Protein AF-A0A0C2U678-F1 (afdb_monomer)

Secondary structure (DSSP, 8-state):
----------TTS--------TTS-HHHHHHHHHHHHHHHHTTTTS-HHHHHHHHHHHHHHHHHHHHTT--SS--HHHHHHHHHHHHHHHHHHHTT--HHHHHHHB-GGGT-SSSEEETTEEEEEEEE--SSS-EEEE-SSSTT-TTTSSSEEEEEEEEEEEEEEE-HHHHHHHHHHHHTT-HHHHHHHHHHHHHHT--GGGGGG----EEEEEEEEEE--TT-----TTTS-TT-----EEEEGGGS------HHHHHHHHT--

Radius of gyration: 20.55 Å; Cα contacts (8 Å, |Δi|>4): 370; chains: 1; bounding box: 54×42×62 Å

Foldseek 3Di:
DDDPPDDPPDPPDDDDDDDDDPPDDPVLSVLLVVVLVVLCVLCVPDDPVLNVVLSVLSVVLSVLLVVVVDPLDDDPVLQQQVVQLLVLLVVLVVLVQPLVQSLVQQCVLVVDLARGAFAQAGEHEFEDQDPDFQKGKDFWQSSLDCVNGPFYKYKYWYKHFDPPADWSVRSLVVVCVSCVVPSSSNSSSVSSCSSSSHRPVCSVVGPTGIDTPDIFIFTSDDQQDGHHCVPDDVPCPTDIDIDGPVPRPTHRPDDSNVCVRSVSD

pLDDT: mean 90.65, std 11.67, range [33.06, 98.81]

Mean predicted aligned error: 6.28 Å

Nearest PDB structures (foldseek):
  4kyw-assembly1_A  TM=5.127E-01  e=1.333E+00  Streptococcus pneumoniae TIGR4
  6n4n-assembly2_C  TM=3.960E-01  e=9.436E+00  synthetic construct
  6kfv-assembly1_K  TM=1.963E-01  e=4.561E+00  Xanthomonas oryzae pv. oryzae

Solvent-accessible surface area (backbone atoms only — not comparable to full-atom values): 15246 Å² total; per-residue (Å²): 141,77,80,80,90,62,76,84,73,59,93,90,64,92,83,86,83,90,77,82,57,93,90,53,63,66,66,62,48,51,52,50,53,53,50,53,51,52,52,50,65,69,37,66,88,53,58,67,74,57,48,51,52,52,51,51,51,43,51,48,20,52,48,58,38,59,73,67,68,61,96,54,67,64,52,72,70,56,47,49,44,52,48,35,48,48,54,51,52,52,51,45,45,73,72,66,29,56,58,56,59,54,54,68,20,49,24,43,44,72,74,39,78,38,31,26,48,33,77,64,11,34,35,33,69,38,56,33,72,59,92,70,70,36,71,35,78,40,80,40,33,64,60,75,29,46,90,83,27,52,58,30,32,40,35,44,29,37,34,38,83,38,90,89,28,43,24,60,54,57,51,52,50,55,54,45,63,76,26,62,93,35,52,68,38,37,55,50,49,56,30,39,37,31,38,59,38,51,44,78,95,52,41,87,75,50,75,63,25,43,30,82,78,50,73,43,27,30,67,56,51,92,82,43,79,74,60,27,82,89,76,48,62,95,84,68,87,75,48,69,51,73,40,48,63,77,73,38,84,67,68,67,62,40,65,68,56,51,33,54,72,24,63,53,104

Structure (mmCIF, N/CA/C/O backbone):
data_AF-A0A0C2U678-F1
#
_entry.id   AF-A0A0C2U678-F1
#
loop_
_atom_site.group_PDB
_atom_site.id
_atom_site.type_symbol
_atom_site.label_atom_id
_atom_site.label_alt_id
_atom_site.label_comp_id
_atom_site.label_asym_id
_atom_site.label_entity_id
_atom_site.label_seq_id
_atom_site.pdbx_PDB_ins_code
_atom_site.Cartn_x
_atom_site.Cartn_y
_atom_site.Cartn_z
_atom_site.occupancy
_atom_site.B_iso_or_equiv
_atom_site.auth_seq_id
_atom_site.auth_comp_id
_atom_site.auth_asym_id
_atom_site.auth_atom_id
_atom_site.pdbx_PDB_model_num
ATOM 1 N N . MET A 1 1 ? 33.881 11.086 -15.058 1.00 36.41 1 MET A N 1
ATOM 2 C CA . MET A 1 1 ? 33.262 11.604 -16.293 1.00 36.41 1 MET A CA 1
ATOM 3 C C . MET A 1 1 ? 33.987 10.946 -17.458 1.00 36.41 1 MET A C 1
ATOM 5 O O . MET A 1 1 ? 35.074 11.375 -17.805 1.00 36.41 1 MET A O 1
ATOM 9 N N . ALA A 1 2 ? 33.466 9.824 -17.955 1.00 33.06 2 ALA A N 1
ATOM 10 C CA . ALA A 1 2 ? 34.013 9.126 -19.116 1.00 33.06 2 ALA A CA 1
ATOM 11 C C . ALA A 1 2 ? 32.969 9.237 -20.229 1.00 33.06 2 ALA A C 1
ATOM 13 O O . ALA A 1 2 ? 31.822 8.841 -20.025 1.00 33.06 2 ALA A O 1
ATOM 14 N N . LYS A 1 3 ? 33.339 9.848 -21.359 1.00 33.69 3 LYS A N 1
ATOM 15 C CA . LYS A 1 3 ? 32.513 9.820 -22.570 1.00 33.69 3 LYS A CA 1
ATOM 16 C C . LYS A 1 3 ? 32.430 8.363 -23.039 1.00 33.69 3 LYS A C 1
ATOM 18 O O . LYS A 1 3 ? 33.481 7.722 -23.100 1.00 33.69 3 LYS A O 1
ATOM 23 N N . PRO A 1 4 ? 31.243 7.838 -23.375 1.00 45.00 4 PRO A N 1
ATOM 24 C CA . PRO A 1 4 ? 31.178 6.565 -24.064 1.00 45.00 4 PRO A CA 1
ATOM 25 C C . PRO A 1 4 ? 31.854 6.736 -25.427 1.00 45.00 4 PRO A C 1
ATOM 27 O O . PRO A 1 4 ? 31.591 7.702 -26.147 1.00 45.00 4 PRO A O 1
ATOM 30 N N . SER A 1 5 ? 32.758 5.819 -25.757 1.00 46.28 5 SER A N 1
ATOM 31 C CA . SER A 1 5 ? 33.298 5.636 -27.101 1.00 46.28 5 SER A CA 1
ATOM 32 C C . SER A 1 5 ? 32.188 5.070 -27.985 1.00 46.28 5 SER A C 1
ATOM 34 O O . SER A 1 5 ? 32.117 3.866 -28.207 1.00 46.28 5 SER A O 1
ATOM 36 N N . GLY A 1 6 ? 31.260 5.934 -28.392 1.00 48.34 6 GLY A N 1
ATOM 37 C CA . GLY A 1 6 ? 30.256 5.620 -29.394 1.00 48.34 6 GLY A CA 1
ATOM 38 C C . GLY A 1 6 ? 30.804 5.962 -30.770 1.00 48.34 6 GLY A C 1
ATOM 39 O O . GLY A 1 6 ? 31.212 7.102 -31.004 1.00 48.34 6 GLY A O 1
ATOM 40 N N . GLU A 1 7 ? 30.777 4.993 -31.685 1.00 50.44 7 GLU A N 1
ATOM 41 C CA . GLU A 1 7 ? 30.561 5.303 -33.099 1.00 50.44 7 GLU A CA 1
ATOM 42 C C . GLU A 1 7 ? 29.447 6.347 -33.199 1.00 50.44 7 GLU A C 1
ATOM 44 O O . GLU A 1 7 ? 28.509 6.322 -32.401 1.00 50.44 7 GLU A O 1
ATOM 49 N N . ALA A 1 8 ? 29.599 7.306 -34.113 1.00 48.66 8 ALA A N 1
ATOM 50 C CA . ALA A 1 8 ? 28.739 8.476 -34.219 1.00 48.66 8 ALA A CA 1
ATOM 51 C C . ALA A 1 8 ? 27.265 8.076 -34.385 1.00 48.66 8 ALA A C 1
ATOM 53 O O . ALA A 1 8 ? 26.768 7.877 -35.491 1.00 48.66 8 ALA A O 1
ATOM 54 N N . LEU A 1 9 ? 26.576 7.963 -33.254 1.00 57.00 9 LEU A N 1
ATOM 55 C CA . LEU A 1 9 ? 25.141 7.808 -33.160 1.00 57.00 9 LEU A CA 1
ATOM 56 C C . LEU A 1 9 ? 24.521 8.995 -33.913 1.00 57.00 9 LEU A C 1
ATOM 58 O O . LEU A 1 9 ? 24.833 10.150 -33.617 1.00 57.00 9 LEU A O 1
ATOM 62 N N . GLY A 1 10 ? 23.751 8.702 -34.965 1.00 51.22 10 GLY A N 1
ATOM 63 C CA . GLY A 1 10 ? 23.361 9.668 -35.995 1.00 51.22 10 GLY A CA 1
ATOM 64 C C . GLY A 1 10 ? 22.792 10.979 -35.438 1.00 51.22 10 GLY A C 1
ATOM 65 O O . GLY A 1 10 ? 21.999 10.980 -34.497 1.00 51.22 10 GLY A O 1
ATOM 66 N N . ALA A 1 11 ? 23.181 12.098 -36.058 1.00 58.47 11 ALA A N 1
ATOM 67 C CA . ALA A 1 11 ? 22.923 13.466 -35.592 1.00 58.47 11 ALA A CA 1
ATOM 68 C C . ALA A 1 11 ? 21.439 13.898 -35.567 1.00 58.47 11 ALA A C 1
ATOM 70 O O . ALA A 1 11 ? 21.144 15.019 -35.163 1.00 58.47 11 ALA A O 1
ATOM 71 N N . SER A 1 12 ? 20.510 13.040 -36.002 1.00 67.06 12 SER A N 1
ATOM 72 C CA . SER A 1 12 ? 19.072 13.330 -36.070 1.00 67.06 12 SER A CA 1
ATOM 73 C C . SER A 1 12 ? 18.264 12.824 -34.870 1.00 67.06 12 SER A C 1
ATOM 75 O O . SER A 1 12 ? 17.054 13.016 -34.857 1.00 67.06 12 SER A O 1
ATOM 77 N N . HIS A 1 13 ? 18.893 12.171 -33.887 1.00 67.62 13 HIS A N 1
ATOM 78 C CA . HIS A 1 13 ? 18.196 11.585 -32.737 1.00 67.62 13 HIS A CA 1
ATOM 79 C C . HIS A 1 13 ? 18.760 12.100 -31.409 1.00 67.62 13 HIS A C 1
ATOM 81 O O . HIS A 1 13 ? 19.963 12.338 -31.275 1.00 67.62 13 HIS A O 1
ATOM 87 N N . ALA A 1 14 ? 17.883 12.252 -30.414 1.00 72.75 14 ALA A N 1
ATOM 88 C CA . ALA A 1 14 ? 18.277 12.463 -29.028 1.00 72.75 14 ALA A CA 1
ATOM 89 C C . ALA A 1 14 ? 18.600 11.109 -28.381 1.00 72.75 14 ALA A C 1
ATOM 91 O O . ALA A 1 14 ? 17.823 10.162 -28.485 1.00 72.75 14 ALA A O 1
ATOM 92 N N . TRP A 1 15 ? 19.746 11.020 -27.705 1.00 78.06 15 TRP A N 1
ATOM 93 C CA . TRP A 1 15 ? 20.222 9.781 -27.091 1.00 78.06 15 TRP A CA 1
ATOM 94 C C . TRP A 1 15 ? 20.214 9.897 -25.574 1.00 78.06 15 TRP A C 1
ATOM 96 O O . TRP A 1 15 ? 20.705 10.877 -25.009 1.00 78.06 15 TRP A O 1
ATOM 106 N N . LEU A 1 16 ? 19.703 8.861 -24.913 1.00 81.00 16 LEU A N 1
ATOM 107 C CA . LEU A 1 16 ? 19.767 8.709 -23.466 1.00 81.00 16 LEU A CA 1
ATOM 108 C C . LEU A 1 16 ? 20.761 7.601 -23.134 1.00 81.00 16 LEU A C 1
ATOM 110 O O . LEU A 1 16 ? 20.715 6.515 -23.706 1.00 81.00 16 LEU A O 1
ATOM 114 N N . ALA A 1 17 ? 21.665 7.882 -22.201 1.00 84.81 17 ALA A N 1
ATOM 115 C CA . ALA A 1 17 ? 22.654 6.924 -21.732 1.00 84.81 17 ALA A CA 1
ATOM 116 C C . ALA A 1 17 ? 22.467 6.670 -20.237 1.00 84.81 17 ALA A C 1
ATOM 118 O O . ALA A 1 17 ? 22.416 7.604 -19.435 1.00 84.81 17 ALA A O 1
ATOM 119 N N . LEU A 1 18 ? 22.414 5.393 -19.862 1.00 86.06 18 LEU A N 1
ATOM 120 C CA . LEU A 1 18 ? 22.468 4.957 -18.471 1.00 86.06 18 LEU A CA 1
ATOM 121 C C . LEU A 1 18 ? 23.906 4.579 -18.131 1.00 86.06 18 LEU A C 1
ATOM 123 O O . LEU A 1 18 ? 24.506 3.727 -18.782 1.00 86.06 18 LEU A O 1
ATOM 127 N N . SER A 1 19 ? 24.465 5.206 -17.098 1.00 87.44 19 SER A N 1
ATOM 128 C CA . SER A 1 19 ? 25.828 4.929 -16.645 1.00 87.44 19 SER A CA 1
ATOM 129 C C . SER A 1 19 ? 25.852 4.551 -15.171 1.00 87.44 19 SER A C 1
ATOM 131 O O . SER A 1 19 ? 25.393 5.316 -14.320 1.00 87.44 19 SER A O 1
ATOM 133 N N . ARG A 1 20 ? 26.451 3.401 -14.858 1.00 88.69 20 ARG A N 1
ATOM 134 C CA . ARG A 1 20 ? 26.720 2.965 -13.484 1.00 88.69 20 ARG A CA 1
ATOM 135 C C . ARG A 1 20 ? 27.867 3.787 -12.885 1.00 88.69 20 ARG A C 1
ATOM 137 O O . ARG A 1 20 ? 28.914 3.949 -13.513 1.00 88.69 20 ARG A O 1
ATOM 144 N N . LYS A 1 21 ? 27.721 4.260 -11.643 1.00 84.88 21 LYS A N 1
ATOM 145 C CA . LYS A 1 21 ? 28.865 4.773 -10.863 1.00 84.88 21 LYS A CA 1
ATOM 146 C C . LYS A 1 21 ? 29.796 3.610 -10.507 1.00 84.88 21 LYS A C 1
ATOM 148 O O . LYS A 1 21 ? 29.316 2.520 -10.225 1.00 84.88 21 LYS A O 1
ATOM 153 N N . ALA A 1 22 ? 31.109 3.835 -10.446 1.00 82.19 22 ALA A N 1
ATOM 154 C CA . ALA A 1 22 ? 32.082 2.765 -10.175 1.00 82.19 22 ALA A CA 1
ATOM 155 C C . ALA A 1 22 ? 31.777 1.959 -8.892 1.00 82.19 22 ALA A C 1
ATOM 157 O O . ALA A 1 22 ? 31.959 0.744 -8.890 1.00 82.19 22 ALA A O 1
ATOM 158 N N . ALA A 1 23 ? 31.245 2.624 -7.860 1.00 78.88 23 ALA A N 1
ATOM 159 C CA . ALA A 1 23 ? 30.857 2.028 -6.581 1.00 78.88 23 ALA A CA 1
ATOM 160 C C . ALA A 1 23 ? 29.478 1.327 -6.570 1.00 78.88 23 ALA A C 1
ATOM 162 O O . ALA A 1 23 ? 29.134 0.704 -5.574 1.00 78.88 23 ALA A O 1
ATOM 163 N N . GLY A 1 24 ? 28.664 1.440 -7.627 1.00 77.62 24 GLY A N 1
ATOM 164 C CA . GLY A 1 24 ? 27.327 0.827 -7.666 1.00 77.62 24 GLY A CA 1
ATOM 165 C C . GLY A 1 24 ? 27.376 -0.670 -7.981 1.00 77.62 24 GLY A C 1
ATOM 166 O O . GLY A 1 24 ? 28.229 -1.100 -8.752 1.00 77.62 24 GLY A O 1
ATOM 167 N N . GLY A 1 25 ? 26.452 -1.471 -7.451 1.00 84.38 25 GLY A N 1
ATOM 168 C CA . GLY A 1 25 ? 26.370 -2.903 -7.766 1.00 84.38 25 GLY A CA 1
ATOM 169 C C . GLY A 1 25 ? 26.109 -3.154 -9.256 1.00 84.38 25 GLY A C 1
ATOM 170 O O . GLY A 1 25 ? 25.224 -2.533 -9.847 1.00 84.38 25 GLY A O 1
ATOM 171 N N . ILE A 1 26 ? 26.889 -4.042 -9.882 1.00 87.75 26 ILE A N 1
ATOM 172 C CA . ILE A 1 26 ? 26.720 -4.362 -11.308 1.00 87.75 26 ILE A CA 1
ATOM 173 C C . ILE A 1 26 ? 25.408 -5.108 -11.570 1.00 87.75 26 ILE A C 1
ATOM 175 O O . ILE A 1 26 ? 24.731 -4.796 -12.546 1.00 87.75 26 ILE A O 1
ATOM 179 N N . ASP A 1 27 ? 25.005 -5.998 -10.663 1.00 87.12 27 ASP A N 1
ATOM 180 C CA . ASP A 1 27 ? 23.795 -6.809 -10.818 1.00 87.12 27 ASP A CA 1
ATOM 181 C C . ASP A 1 27 ? 22.527 -5.953 -10.735 1.00 87.12 27 ASP A C 1
ATOM 183 O O . ASP A 1 27 ? 21.660 -6.043 -11.601 1.00 87.12 27 ASP A O 1
ATOM 187 N N . LEU A 1 28 ? 22.451 -5.040 -9.757 1.00 85.56 28 LEU A N 1
ATOM 188 C CA . LEU A 1 28 ? 21.356 -4.065 -9.639 1.00 85.56 28 LEU A CA 1
ATOM 189 C C . LEU A 1 28 ? 21.273 -3.151 -10.863 1.00 85.56 28 LEU A C 1
ATOM 191 O O . LEU A 1 28 ? 20.184 -2.888 -11.369 1.00 85.56 28 LEU A O 1
ATOM 195 N N . PHE A 1 29 ? 22.419 -2.702 -11.379 1.00 88.50 29 PHE A N 1
ATOM 196 C CA . PHE A 1 29 ? 22.446 -1.907 -12.602 1.00 88.50 29 PHE A CA 1
ATOM 197 C C . PHE A 1 29 ? 21.952 -2.702 -13.817 1.00 88.50 29 PHE A C 1
ATOM 199 O O . PHE A 1 29 ? 21.177 -2.169 -14.606 1.00 88.50 29 PHE A O 1
ATOM 206 N N . ALA A 1 30 ? 22.369 -3.962 -13.970 1.00 89.75 30 ALA A N 1
ATOM 207 C CA . ALA A 1 30 ? 21.932 -4.821 -15.067 1.00 89.75 30 ALA A CA 1
ATOM 208 C C . ALA A 1 30 ? 20.428 -5.128 -14.987 1.00 89.75 30 ALA A C 1
ATOM 210 O O . ALA A 1 30 ? 19.736 -5.058 -16.005 1.00 89.75 30 ALA A O 1
ATOM 211 N N . MET A 1 31 ? 19.908 -5.391 -13.782 1.00 89.50 31 MET A N 1
ATOM 212 C CA . MET A 1 31 ? 18.473 -5.558 -13.541 1.00 89.50 31 MET A CA 1
ATOM 213 C C . MET A 1 31 ? 17.692 -4.302 -13.934 1.00 89.50 31 MET A C 1
ATOM 215 O O . MET A 1 31 ? 16.753 -4.407 -14.719 1.00 89.50 31 MET A O 1
ATOM 219 N N . MET A 1 32 ? 18.120 -3.123 -13.466 1.00 91.81 32 MET A N 1
ATOM 220 C CA . MET A 1 32 ? 17.514 -1.838 -13.828 1.00 91.81 32 MET A CA 1
ATOM 221 C C . MET A 1 32 ? 17.563 -1.591 -15.339 1.00 91.81 32 MET A C 1
ATOM 223 O O . MET A 1 32 ? 16.550 -1.240 -15.935 1.00 91.81 32 MET A O 1
ATOM 227 N N . ALA A 1 33 ? 18.725 -1.761 -15.974 1.00 91.62 33 ALA A N 1
ATOM 228 C CA . ALA A 1 33 ? 18.885 -1.505 -17.402 1.00 91.62 33 ALA A CA 1
ATOM 229 C C . ALA A 1 33 ? 17.979 -2.422 -18.237 1.00 91.62 33 ALA A C 1
ATOM 231 O O . ALA A 1 33 ? 17.269 -1.942 -19.116 1.00 91.62 33 ALA A O 1
ATOM 232 N N . GLY A 1 34 ? 17.945 -3.721 -17.922 1.00 90.75 34 GLY A N 1
ATOM 233 C CA . GLY A 1 34 ? 17.053 -4.666 -18.592 1.00 90.75 34 GLY A CA 1
ATOM 234 C C . GLY A 1 34 ? 15.571 -4.369 -18.346 1.00 90.75 34 GLY A C 1
ATOM 235 O O . GLY A 1 34 ? 14.755 -4.548 -19.244 1.00 90.75 34 GLY A O 1
ATOM 236 N N . ASP A 1 35 ? 15.213 -3.899 -17.150 1.00 89.94 35 ASP A N 1
ATOM 237 C CA . ASP A 1 35 ? 13.844 -3.503 -16.804 1.00 89.94 35 ASP A CA 1
ATOM 238 C C . ASP A 1 35 ? 13.375 -2.275 -17.591 1.00 89.94 35 ASP A C 1
ATOM 240 O O . ASP A 1 35 ? 12.292 -2.277 -18.171 1.00 89.94 35 ASP A O 1
ATOM 244 N N . VAL A 1 36 ? 14.233 -1.260 -17.694 1.00 91.56 36 VAL A N 1
ATOM 245 C CA . VAL A 1 36 ? 13.971 -0.050 -18.480 1.00 91.56 36 VAL A CA 1
ATOM 246 C C . VAL A 1 36 ? 13.817 -0.374 -19.965 1.00 91.56 36 VAL A C 1
ATOM 248 O O . VAL A 1 36 ? 12.903 0.146 -20.596 1.00 91.56 36 VAL A O 1
ATOM 251 N N . VAL A 1 37 ? 14.669 -1.241 -20.521 1.00 90.19 37 VAL A N 1
ATOM 252 C CA . VAL A 1 37 ? 14.553 -1.668 -21.926 1.00 90.19 37 VAL A CA 1
ATOM 253 C C . VAL A 1 37 ? 13.213 -2.362 -22.169 1.00 90.19 37 VAL A C 1
ATOM 255 O O . VAL A 1 37 ? 12.477 -1.939 -23.055 1.00 90.19 37 VAL A O 1
ATOM 258 N N . ARG A 1 38 ? 12.836 -3.339 -21.330 1.00 89.00 38 ARG A N 1
ATOM 259 C CA . ARG A 1 38 ? 11.544 -4.038 -21.455 1.00 89.00 38 ARG A CA 1
ATOM 260 C C . ARG A 1 38 ? 10.344 -3.095 -21.349 1.00 89.00 38 ARG A C 1
ATOM 262 O O . ARG A 1 38 ? 9.373 -3.267 -22.079 1.00 89.00 38 ARG A O 1
ATOM 269 N N . LEU A 1 39 ? 10.402 -2.108 -20.451 1.00 87.69 39 LEU A N 1
ATOM 270 C CA . LEU A 1 39 ? 9.360 -1.086 -20.322 1.00 87.69 39 LEU A CA 1
ATOM 271 C C . LEU A 1 39 ? 9.199 -0.288 -21.621 1.00 87.69 39 LEU A C 1
ATOM 273 O O . LEU A 1 39 ? 8.076 -0.083 -22.074 1.00 87.69 39 LEU A O 1
ATOM 277 N N . LEU A 1 40 ? 10.311 0.168 -22.202 1.00 87.56 40 LEU A N 1
ATOM 278 C CA . LEU A 1 40 ? 10.300 0.963 -23.429 1.00 87.56 40 LEU A CA 1
ATOM 279 C C . LEU A 1 40 ? 9.823 0.147 -24.633 1.00 87.56 40 LEU A C 1
ATOM 281 O O . LEU A 1 40 ? 9.007 0.641 -25.405 1.00 87.56 40 LEU A O 1
ATOM 285 N N . GLU A 1 41 ? 10.266 -1.105 -24.760 1.00 86.75 41 GLU A N 1
ATOM 286 C CA . GLU A 1 41 ? 9.809 -2.029 -25.806 1.00 86.75 41 GLU A CA 1
ATOM 287 C C . GLU A 1 41 ? 8.300 -2.291 -25.711 1.00 86.75 41 GLU A C 1
ATOM 289 O O . GLU A 1 41 ? 7.598 -2.230 -26.717 1.00 86.75 41 GLU A O 1
ATOM 294 N N . GLY A 1 42 ? 7.779 -2.512 -24.499 1.00 82.88 42 GLY A N 1
ATOM 295 C CA . GLY A 1 42 ? 6.347 -2.735 -24.263 1.00 82.88 42 GLY A CA 1
ATOM 296 C C . GLY A 1 42 ? 5.468 -1.490 -24.426 1.00 82.88 42 GLY A C 1
ATOM 297 O O . GLY A 1 42 ? 4.245 -1.595 -24.389 1.00 82.88 42 GLY A O 1
ATOM 298 N N . CYS A 1 43 ? 6.074 -0.315 -24.593 1.00 81.44 43 CYS A N 1
ATOM 299 C CA . CYS A 1 43 ? 5.392 0.964 -24.754 1.00 81.44 43 CYS A CA 1
ATOM 300 C C . CYS A 1 43 ? 5.748 1.645 -26.088 1.00 81.44 43 CYS A C 1
ATOM 302 O O . CYS A 1 43 ? 5.517 2.838 -26.231 1.00 81.44 43 CYS A O 1
ATOM 304 N N . ALA A 1 44 ? 6.312 0.939 -27.071 1.00 76.88 44 ALA A N 1
ATOM 305 C CA . ALA A 1 44 ? 6.833 1.568 -28.291 1.00 76.88 44 ALA A CA 1
ATOM 306 C C . ALA A 1 44 ? 5.794 2.408 -29.069 1.00 76.88 44 ALA A C 1
ATOM 308 O O . ALA A 1 44 ? 6.164 3.369 -29.739 1.00 76.88 44 ALA A O 1
ATOM 309 N N . ASP A 1 45 ? 4.505 2.086 -28.929 1.00 80.12 45 ASP A N 1
ATOM 310 C CA . ASP A 1 45 ? 3.408 2.768 -29.623 1.00 80.12 45 ASP A CA 1
ATOM 311 C C . ASP A 1 45 ? 2.877 4.023 -28.896 1.00 80.12 45 ASP A C 1
ATOM 313 O O . ASP A 1 45 ? 2.010 4.720 -29.430 1.00 80.12 45 ASP A O 1
ATOM 317 N N . VAL A 1 46 ? 3.363 4.353 -27.687 1.00 78.69 46 VAL A N 1
ATOM 318 C CA . VAL A 1 46 ? 3.027 5.637 -27.035 1.00 78.69 46 VAL A CA 1
ATOM 319 C C . VAL A 1 46 ? 3.944 6.761 -27.514 1.00 78.69 46 VAL A C 1
ATOM 321 O O . VAL A 1 46 ? 5.117 6.558 -27.805 1.00 78.69 46 VAL A O 1
ATOM 324 N N . GLY A 1 47 ? 3.410 7.986 -27.569 1.00 84.25 47 GLY A N 1
ATOM 325 C CA . GLY A 1 47 ? 4.162 9.158 -28.028 1.00 84.25 47 GLY A CA 1
ATOM 326 C C . GLY A 1 47 ? 5.450 9.421 -27.233 1.00 84.25 47 GLY A C 1
ATOM 327 O O . GLY A 1 47 ? 5.510 9.174 -26.025 1.00 84.25 47 GLY A O 1
ATOM 328 N N . GLU A 1 48 ? 6.461 9.978 -27.908 1.00 85.88 48 GLU A N 1
ATOM 329 C CA . GLU A 1 48 ? 7.831 10.164 -27.395 1.00 85.88 48 GLU A CA 1
ATOM 330 C C . GLU A 1 48 ? 7.902 10.860 -26.029 1.00 85.88 48 GLU A C 1
ATOM 332 O O . GLU A 1 48 ? 8.576 10.377 -25.120 1.00 85.88 48 GLU A O 1
ATOM 337 N N . GLU A 1 49 ? 7.163 11.961 -25.854 1.00 85.69 49 GLU A N 1
ATOM 338 C CA . GLU A 1 49 ? 7.091 12.707 -24.587 1.00 85.69 49 GLU A CA 1
ATOM 339 C C . GLU A 1 49 ? 6.713 11.776 -23.429 1.00 85.69 49 GLU A C 1
ATOM 341 O O . GLU A 1 49 ? 7.285 11.811 -22.340 1.00 85.69 49 GLU A O 1
ATOM 346 N N . ARG A 1 50 ? 5.755 10.882 -23.671 1.00 83.69 50 ARG A N 1
ATOM 347 C CA . ARG A 1 50 ? 5.224 10.005 -22.639 1.00 83.69 50 ARG A CA 1
ATOM 348 C C . ARG A 1 50 ? 6.145 8.818 -22.366 1.00 83.69 50 ARG A C 1
ATOM 350 O O . ARG A 1 50 ? 6.323 8.461 -21.200 1.00 83.69 50 ARG A O 1
ATOM 357 N N . LEU A 1 51 ? 6.770 8.264 -23.404 1.00 86.81 51 LEU A N 1
ATOM 358 C CA . LEU A 1 51 ? 7.858 7.294 -23.263 1.00 86.81 51 LEU A CA 1
ATOM 359 C C . LEU A 1 51 ? 8.998 7.858 -22.408 1.00 86.81 51 LEU A C 1
ATOM 361 O O . LEU A 1 51 ? 9.495 7.180 -21.508 1.00 86.81 51 LEU A O 1
ATOM 365 N N . PHE A 1 52 ? 9.357 9.124 -22.622 1.00 87.94 52 PHE A N 1
ATOM 366 C CA . PHE A 1 52 ? 10.376 9.800 -21.829 1.00 87.94 52 PHE A CA 1
ATOM 367 C C . PHE A 1 52 ? 9.972 9.945 -20.353 1.00 87.94 52 PHE A C 1
ATOM 369 O O . PHE A 1 52 ? 10.778 9.669 -19.461 1.00 87.94 52 PHE A O 1
ATOM 376 N N . GLN A 1 53 ? 8.713 10.290 -20.063 1.00 86.56 53 GLN A N 1
ATOM 377 C CA . GLN A 1 53 ? 8.216 10.333 -18.681 1.00 86.56 53 GLN A CA 1
ATOM 378 C C . GLN A 1 53 ? 8.234 8.950 -18.005 1.00 86.56 53 GLN A C 1
ATOM 380 O O . GLN A 1 53 ? 8.630 8.842 -16.842 1.00 86.56 53 GLN A O 1
ATOM 385 N N . LEU A 1 54 ? 7.856 7.885 -18.723 1.00 86.44 54 LEU A N 1
ATOM 386 C CA . LEU A 1 54 ? 7.933 6.505 -18.225 1.00 86.44 54 LEU A CA 1
ATOM 387 C C . LEU A 1 54 ? 9.377 6.091 -17.921 1.00 86.44 54 LEU A C 1
ATOM 389 O O . LEU A 1 54 ? 9.648 5.568 -16.837 1.00 86.44 54 LEU A O 1
ATOM 393 N N . PHE A 1 55 ? 10.306 6.388 -18.833 1.00 90.31 55 PHE A N 1
ATOM 394 C CA . PHE A 1 55 ? 11.739 6.176 -18.640 1.00 90.31 55 PHE A CA 1
ATOM 395 C C . PHE A 1 55 ? 12.247 6.864 -17.368 1.00 90.31 55 PHE A C 1
ATOM 397 O O . PHE A 1 55 ? 12.844 6.219 -16.505 1.00 90.31 55 PHE A O 1
ATOM 404 N N . LEU A 1 56 ? 11.977 8.165 -17.211 1.00 90.12 56 LEU A N 1
ATOM 405 C CA . LEU A 1 56 ? 12.432 8.926 -16.047 1.00 90.12 56 LEU A CA 1
ATOM 406 C C . LEU A 1 56 ? 11.819 8.410 -14.742 1.00 90.12 56 LEU A C 1
ATOM 408 O O . LEU A 1 56 ? 12.531 8.265 -13.748 1.00 90.12 56 LEU A O 1
ATOM 412 N N . SER A 1 57 ? 10.517 8.115 -14.744 1.00 87.88 57 SER A N 1
ATOM 413 C CA . SER A 1 57 ? 9.811 7.550 -13.590 1.00 87.88 57 SER A CA 1
ATOM 414 C C . SER A 1 57 ? 10.429 6.219 -13.156 1.00 87.88 57 SER A C 1
ATOM 416 O O . SER A 1 57 ? 10.694 6.013 -11.969 1.00 87.88 57 SER A O 1
ATOM 418 N N . ARG A 1 58 ? 10.757 5.351 -14.123 1.00 91.12 58 ARG A N 1
ATOM 419 C CA . ARG A 1 58 ? 11.396 4.059 -13.867 1.00 91.12 58 ARG A CA 1
ATOM 420 C C . ARG A 1 58 ? 12.785 4.194 -13.259 1.00 91.12 58 ARG A C 1
ATOM 422 O O . ARG A 1 58 ? 13.105 3.505 -12.294 1.00 91.12 58 ARG A O 1
ATOM 429 N N . ILE A 1 59 ? 13.608 5.079 -13.815 1.00 91.50 59 ILE A N 1
ATOM 430 C CA . ILE A 1 59 ? 14.962 5.313 -13.308 1.00 91.50 59 ILE A CA 1
ATOM 431 C C . ILE A 1 59 ? 14.921 5.858 -11.883 1.00 91.50 59 ILE A C 1
ATOM 433 O O . ILE A 1 59 ? 15.671 5.380 -11.037 1.00 91.50 59 ILE A O 1
ATOM 437 N N . ARG A 1 60 ? 14.015 6.799 -11.593 1.00 89.00 60 ARG A N 1
ATOM 438 C CA . ARG A 1 60 ? 13.837 7.329 -10.234 1.00 89.00 60 ARG A CA 1
ATOM 439 C C . ARG A 1 60 ? 13.388 6.248 -9.256 1.00 89.00 60 ARG A C 1
ATOM 441 O O . ARG A 1 60 ? 13.940 6.168 -8.170 1.00 89.00 60 ARG A O 1
ATOM 448 N N . ALA A 1 61 ? 12.452 5.383 -9.650 1.00 87.88 61 ALA A N 1
ATOM 449 C CA . ALA A 1 61 ? 12.027 4.256 -8.820 1.00 87.88 61 ALA A CA 1
ATOM 450 C C . ALA A 1 61 ? 13.208 3.357 -8.415 1.00 87.88 61 ALA A C 1
ATOM 452 O O . ALA A 1 61 ? 13.365 3.019 -7.245 1.00 87.88 61 ALA A O 1
ATOM 453 N N . TRP A 1 62 ? 14.071 3.024 -9.375 1.00 90.81 62 TRP A N 1
ATOM 454 C CA . TRP A 1 62 ? 15.269 2.225 -9.127 1.00 90.81 62 TRP A CA 1
ATOM 455 C C . TRP A 1 62 ? 16.326 2.955 -8.291 1.00 90.81 62 TRP A C 1
ATOM 457 O O . TRP A 1 62 ? 16.971 2.327 -7.456 1.00 90.81 62 TRP A O 1
ATOM 467 N N . GLN A 1 63 ? 16.511 4.261 -8.492 1.00 87.44 63 GLN A N 1
ATOM 468 C CA . GLN A 1 63 ? 17.419 5.072 -7.675 1.00 87.44 63 GLN A CA 1
ATOM 469 C C . GLN A 1 63 ? 16.969 5.101 -6.212 1.00 87.44 63 GLN A C 1
ATOM 471 O O . GLN A 1 63 ? 17.770 4.770 -5.341 1.00 87.44 63 GLN A O 1
ATOM 476 N N . ASP A 1 64 ? 15.690 5.387 -5.963 1.00 84.62 64 ASP A N 1
ATOM 477 C CA . ASP A 1 64 ? 15.117 5.424 -4.614 1.00 84.62 64 ASP A CA 1
ATOM 478 C C . ASP A 1 64 ? 15.245 4.055 -3.921 1.00 84.62 64 ASP A C 1
ATOM 480 O O . ASP A 1 64 ? 15.639 3.965 -2.759 1.00 84.62 64 ASP A O 1
ATOM 484 N N . PHE A 1 65 ? 14.984 2.967 -4.654 1.00 85.50 65 PHE A N 1
ATOM 485 C CA . PHE A 1 65 ? 15.186 1.604 -4.163 1.00 85.50 65 PHE A CA 1
ATOM 486 C C . PHE A 1 65 ? 16.652 1.333 -3.772 1.00 85.50 65 PHE A C 1
ATOM 488 O O . PHE A 1 65 ? 16.917 0.813 -2.687 1.00 85.50 65 PHE A O 1
ATOM 495 N N . MET A 1 66 ? 17.616 1.708 -4.622 1.00 84.12 66 MET A N 1
ATOM 496 C CA . MET A 1 66 ? 19.043 1.486 -4.353 1.00 84.12 66 MET A CA 1
ATOM 497 C C . MET A 1 66 ? 19.560 2.326 -3.177 1.00 84.12 66 MET A C 1
ATOM 499 O O . MET A 1 66 ? 20.421 1.860 -2.432 1.00 84.12 66 MET A O 1
ATOM 503 N N . GLU A 1 67 ? 19.048 3.545 -2.989 1.00 82.25 67 GLU A N 1
ATOM 504 C CA . GLU A 1 67 ? 19.429 4.419 -1.871 1.00 82.25 67 GLU A CA 1
ATOM 505 C C . GLU A 1 67 ? 19.016 3.851 -0.508 1.00 82.25 67 GLU A C 1
ATOM 507 O O . GLU A 1 67 ? 19.705 4.078 0.487 1.00 82.25 67 GLU A O 1
ATOM 512 N N . ARG A 1 68 ? 17.946 3.049 -0.462 1.00 75.31 68 ARG A N 1
ATOM 513 C CA . ARG A 1 68 ? 17.478 2.381 0.763 1.00 75.31 68 ARG A CA 1
ATOM 514 C C . ARG A 1 68 ? 18.374 1.218 1.211 1.00 75.31 68 ARG A C 1
ATOM 516 O O . ARG A 1 68 ? 18.170 0.705 2.308 1.00 75.31 68 ARG A O 1
ATOM 523 N N . GLY A 1 69 ? 19.355 0.803 0.400 1.00 64.88 69 GLY A N 1
ATOM 524 C CA . GLY A 1 69 ? 20.370 -0.189 0.780 1.00 64.88 69 GLY A CA 1
ATOM 525 C C . GLY A 1 69 ? 19.820 -1.581 1.113 1.00 64.88 69 GLY A C 1
ATOM 526 O O . GLY A 1 69 ? 20.437 -2.304 1.887 1.00 64.88 69 GLY A O 1
ATOM 527 N N . GLN A 1 70 ? 18.651 -1.940 0.579 1.00 64.00 70 GLN A N 1
ATOM 528 C CA . GLN A 1 70 ? 18.000 -3.219 0.862 1.00 64.00 70 GLN A CA 1
ATOM 529 C C . GLN A 1 70 ? 18.668 -4.367 0.086 1.00 64.00 70 GLN A C 1
ATOM 531 O O . GLN A 1 70 ? 19.048 -4.193 -1.071 1.00 64.00 70 GLN A O 1
ATOM 536 N N . ASP A 1 71 ? 18.693 -5.572 0.671 1.00 66.31 71 ASP A N 1
ATOM 537 C CA . ASP A 1 71 ? 19.122 -6.832 0.019 1.00 66.31 71 ASP A CA 1
ATOM 538 C C . ASP A 1 71 ? 18.203 -7.260 -1.153 1.00 66.31 71 ASP A C 1
ATOM 540 O O . ASP A 1 71 ? 18.372 -8.313 -1.767 1.00 66.31 71 ASP A O 1
ATOM 544 N N . GLY A 1 72 ? 17.207 -6.428 -1.464 1.00 72.31 72 GLY A N 1
ATOM 545 C CA . GLY A 1 72 ? 16.302 -6.512 -2.603 1.00 72.31 72 GLY A CA 1
ATOM 546 C C . GLY A 1 72 ? 15.089 -7.415 -2.439 1.00 72.31 72 GLY A C 1
ATOM 547 O O . GLY A 1 72 ? 14.276 -7.500 -3.356 1.00 72.31 72 GLY A O 1
ATOM 548 N N . VAL A 1 73 ? 14.925 -8.038 -1.274 1.00 85.94 73 VAL A N 1
ATOM 549 C CA . VAL A 1 73 ? 13.742 -8.836 -0.934 1.00 85.94 73 VAL A CA 1
ATOM 550 C C . VAL A 1 73 ? 12.989 -8.163 0.206 1.00 85.94 73 VAL A C 1
ATOM 552 O O . VAL A 1 73 ? 13.593 -7.799 1.216 1.00 85.94 73 VAL A O 1
ATOM 555 N N . LEU A 1 74 ? 11.669 -8.018 0.065 1.00 91.44 74 LEU A N 1
ATOM 556 C CA . LEU A 1 74 ? 10.837 -7.460 1.128 1.00 91.44 74 LEU A CA 1
ATOM 557 C C . LEU A 1 74 ? 10.869 -8.357 2.366 1.00 91.44 74 LEU A C 1
ATOM 559 O O . LEU A 1 74 ? 10.719 -9.580 2.291 1.00 91.44 74 LEU A O 1
ATOM 563 N N . GLY A 1 75 ? 11.008 -7.724 3.531 1.00 92.69 75 GLY A N 1
ATOM 564 C CA . GLY A 1 75 ? 10.733 -8.380 4.802 1.00 92.69 75 GLY A CA 1
ATOM 565 C C . GLY A 1 75 ? 9.268 -8.815 4.890 1.00 92.69 75 GLY A C 1
ATOM 566 O O . GLY A 1 75 ? 8.413 -8.332 4.151 1.00 92.69 75 GLY A O 1
ATOM 567 N N . GLN A 1 76 ? 8.960 -9.711 5.828 1.00 94.25 76 GLN A N 1
ATOM 568 C CA . GLN A 1 76 ? 7.608 -10.261 5.980 1.00 94.25 76 GLN A CA 1
ATOM 569 C C . GLN A 1 76 ? 6.530 -9.185 6.160 1.00 94.25 76 GLN A C 1
ATOM 571 O O . GLN A 1 76 ? 5.490 -9.268 5.519 1.00 94.25 76 GLN A O 1
ATOM 576 N N . GLU A 1 77 ? 6.773 -8.191 7.015 1.00 94.38 77 GLU A N 1
ATOM 577 C CA . GLU A 1 77 ? 5.818 -7.105 7.270 1.00 94.38 77 GLU A CA 1
ATOM 578 C C . GLU A 1 77 ? 5.552 -6.282 6.002 1.00 94.38 77 GLU A C 1
ATOM 580 O O . GLU A 1 77 ? 4.399 -6.032 5.666 1.00 94.38 77 GLU A O 1
ATOM 585 N N . ALA A 1 78 ? 6.605 -5.947 5.250 1.00 94.88 78 ALA A N 1
ATOM 586 C CA . ALA A 1 78 ? 6.491 -5.190 4.006 1.00 94.88 78 ALA A CA 1
ATOM 587 C C . ALA A 1 78 ? 5.810 -5.996 2.886 1.00 94.88 78 ALA A C 1
ATOM 589 O O . ALA A 1 78 ? 5.012 -5.443 2.137 1.00 94.88 78 ALA A O 1
ATOM 590 N N . GLU A 1 79 ? 6.066 -7.306 2.789 1.00 97.56 79 GLU A N 1
ATOM 591 C CA . GLU A 1 79 ? 5.351 -8.184 1.853 1.00 97.56 79 GLU A CA 1
ATOM 592 C C . GLU A 1 79 ? 3.851 -8.245 2.172 1.00 97.56 79 GLU A C 1
ATOM 594 O O . GLU A 1 79 ? 3.029 -8.134 1.266 1.00 97.56 79 GLU A O 1
ATOM 599 N N . VAL A 1 80 ? 3.488 -8.391 3.452 1.00 98.12 80 VAL A N 1
ATOM 600 C CA . VAL A 1 80 ? 2.086 -8.421 3.904 1.00 98.12 80 VAL A CA 1
ATOM 601 C C . VAL A 1 80 ? 1.399 -7.079 3.653 1.00 98.12 80 VAL A C 1
ATOM 603 O O . VAL A 1 80 ? 0.282 -7.060 3.138 1.00 98.12 80 VAL A O 1
ATOM 606 N N . GLY A 1 81 ? 2.067 -5.969 3.982 1.00 98.12 81 GLY A N 1
ATOM 607 C CA . GLY A 1 81 ? 1.572 -4.615 3.730 1.00 98.12 81 GLY A CA 1
ATOM 608 C C . GLY A 1 81 ? 1.296 -4.381 2.247 1.00 98.12 81 GLY A C 1
ATOM 609 O O . GLY A 1 81 ? 0.156 -4.101 1.880 1.00 98.12 81 GLY A O 1
ATOM 610 N N . LEU A 1 82 ? 2.293 -4.634 1.392 1.00 98.38 82 LEU A N 1
ATOM 611 C CA . LEU A 1 82 ? 2.161 -4.484 -0.057 1.00 98.38 82 LEU A CA 1
ATOM 612 C C . LEU A 1 82 ? 1.060 -5.384 -0.635 1.00 98.38 82 LEU A C 1
ATOM 614 O O . LEU A 1 82 ? 0.306 -4.954 -1.506 1.00 98.38 82 LEU A O 1
ATOM 618 N N . PHE A 1 83 ? 0.933 -6.625 -0.153 1.00 98.69 83 PHE A N 1
ATOM 619 C CA . PHE A 1 83 ? -0.151 -7.508 -0.584 1.00 98.69 83 PHE A CA 1
ATOM 620 C C . PHE A 1 83 ? -1.523 -6.900 -0.261 1.00 98.69 83 PHE A C 1
ATOM 622 O O . PHE A 1 83 ? -2.406 -6.898 -1.118 1.00 98.69 83 PHE A O 1
ATOM 629 N N . GLY A 1 84 ? -1.703 -6.350 0.942 1.00 98.75 84 GLY A N 1
ATOM 630 C CA . GLY A 1 84 ? -2.950 -5.689 1.325 1.00 98.75 84 GLY A CA 1
ATOM 631 C C . GLY A 1 84 ? -3.236 -4.412 0.537 1.00 98.75 84 GLY A C 1
ATOM 632 O O . GLY A 1 84 ? -4.361 -4.225 0.075 1.00 98.75 84 GLY A O 1
ATOM 633 N N . GLU A 1 85 ? -2.227 -3.574 0.293 1.00 98.75 85 GLU A N 1
ATOM 634 C CA . GLU A 1 85 ? -2.369 -2.402 -0.579 1.00 98.75 85 GLU A CA 1
ATOM 635 C C . GLU A 1 85 ? -2.828 -2.797 -1.990 1.00 98.75 85 GLU A C 1
ATOM 637 O O . GLU A 1 85 ? -3.732 -2.179 -2.551 1.00 98.75 85 GLU A O 1
ATOM 642 N N . MET A 1 86 ? -2.274 -3.875 -2.549 1.00 98.62 86 MET A N 1
ATOM 643 C CA . MET A 1 86 ? -2.696 -4.400 -3.848 1.00 98.62 86 MET A CA 1
ATOM 644 C C . MET A 1 86 ? -4.121 -4.970 -3.837 1.00 98.62 86 MET A C 1
ATOM 646 O O . MET A 1 86 ? -4.814 -4.861 -4.849 1.00 98.62 86 MET A O 1
ATOM 650 N N . VAL A 1 87 ? -4.590 -5.545 -2.720 1.00 98.75 87 VAL A N 1
ATOM 651 C CA . VAL A 1 87 ? -5.996 -5.973 -2.574 1.00 98.75 87 VAL A CA 1
ATOM 652 C C . VAL A 1 87 ? -6.917 -4.763 -2.711 1.00 98.75 87 VAL A C 1
ATOM 654 O O . VAL A 1 87 ? -7.917 -4.824 -3.433 1.00 98.75 87 VAL A O 1
ATOM 657 N N . VAL A 1 88 ? -6.562 -3.646 -2.072 1.00 98.75 88 VAL A N 1
ATOM 658 C CA . VAL A 1 88 ? -7.315 -2.392 -2.183 1.00 98.75 88 VAL A CA 1
ATOM 659 C C . VAL A 1 88 ? -7.210 -1.817 -3.594 1.00 98.75 88 VAL A C 1
ATOM 661 O O . VAL A 1 88 ? -8.247 -1.541 -4.189 1.00 98.75 88 VAL A O 1
ATOM 664 N N . LEU A 1 89 ? -6.013 -1.736 -4.188 1.00 98.75 89 LEU A N 1
ATOM 665 C CA . LEU A 1 89 ? -5.827 -1.267 -5.569 1.00 98.75 89 LEU A CA 1
ATOM 666 C C . LEU A 1 89 ? -6.681 -2.064 -6.562 1.00 98.75 89 LEU A C 1
ATOM 668 O O . LEU A 1 89 ? -7.371 -1.479 -7.393 1.00 98.75 89 LEU A O 1
ATOM 672 N N . LYS A 1 90 ? -6.664 -3.398 -6.473 1.00 98.56 90 LYS A N 1
ATOM 673 C CA . LYS A 1 90 ? -7.467 -4.260 -7.344 1.00 98.56 90 LYS A CA 1
ATOM 674 C C . LYS A 1 90 ? -8.961 -4.008 -7.149 1.00 98.56 90 LYS A C 1
ATOM 676 O O . LYS A 1 90 ? -9.684 -3.913 -8.132 1.00 98.56 90 LYS A O 1
ATOM 681 N N . SER A 1 91 ? -9.403 -3.823 -5.909 1.00 97.88 91 SER A N 1
ATOM 682 C CA . SER A 1 91 ? -10.801 -3.500 -5.608 1.00 97.88 91 SER A CA 1
ATOM 683 C C . SER A 1 91 ? -11.210 -2.119 -6.151 1.00 97.88 91 SER A C 1
ATOM 685 O O . SER A 1 91 ? -12.325 -1.963 -6.638 1.00 97.88 91 SER A O 1
ATOM 687 N N . VAL A 1 92 ? -10.307 -1.130 -6.128 1.00 97.44 92 VAL A N 1
ATOM 688 C CA . VAL A 1 92 ? -10.510 0.195 -6.746 1.00 97.44 92 VAL A CA 1
ATOM 689 C C . VAL A 1 92 ? -10.645 0.073 -8.269 1.00 97.44 92 VAL A C 1
ATOM 691 O O . VAL A 1 92 ? -11.556 0.656 -8.852 1.00 97.44 92 VAL A O 1
ATOM 694 N N . LEU A 1 93 ? -9.782 -0.718 -8.916 1.00 97.31 93 LEU A N 1
ATOM 695 C CA . LEU A 1 93 ? -9.866 -0.993 -10.357 1.00 97.31 93 LEU A CA 1
ATOM 696 C C . LEU A 1 93 ? -11.175 -1.712 -10.724 1.00 97.31 93 LEU A C 1
ATOM 698 O O . LEU A 1 93 ? -11.834 -1.336 -11.691 1.00 97.31 93 LEU A O 1
ATOM 702 N N . ASP A 1 94 ? -11.580 -2.709 -9.933 1.00 96.62 94 ASP A N 1
ATOM 703 C CA . ASP A 1 94 ? -12.819 -3.470 -10.143 1.00 96.62 94 ASP A CA 1
ATOM 704 C C . ASP A 1 94 ? -14.080 -2.616 -9.948 1.00 96.62 94 ASP A C 1
ATOM 706 O O . ASP A 1 94 ? -15.103 -2.877 -10.580 1.00 96.62 94 ASP A O 1
ATOM 710 N N . ALA A 1 95 ? -14.007 -1.571 -9.115 1.00 95.25 95 ALA A N 1
ATOM 711 C CA . ALA A 1 95 ? -15.074 -0.586 -8.945 1.00 95.25 95 ALA A CA 1
ATOM 712 C C . ALA A 1 95 ? -15.232 0.357 -10.156 1.00 95.25 95 ALA A C 1
ATOM 714 O O . ALA A 1 95 ? -16.130 1.194 -10.167 1.00 95.25 95 ALA A O 1
ATOM 715 N N . GLY A 1 96 ? -14.389 0.224 -11.187 1.00 94.38 96 GLY A N 1
ATOM 716 C CA . GLY A 1 96 ? -14.478 0.998 -12.425 1.00 94.38 96 GLY A CA 1
ATOM 717 C C . GLY A 1 96 ? -13.690 2.308 -12.414 1.00 94.38 96 GLY A C 1
ATOM 718 O O . GLY A 1 96 ? -13.794 3.084 -13.364 1.00 94.38 96 GLY A O 1
ATOM 719 N N . VAL A 1 97 ? -12.877 2.554 -11.382 1.00 95.12 97 VAL A N 1
ATOM 720 C CA . VAL A 1 97 ? -11.994 3.725 -11.339 1.00 95.12 97 VAL A CA 1
ATOM 721 C C . VAL A 1 97 ? -10.952 3.620 -12.464 1.00 95.12 97 VAL A C 1
ATOM 723 O O . VAL A 1 97 ? -10.289 2.584 -12.583 1.00 95.12 97 VAL A O 1
ATOM 726 N N . PRO A 1 98 ? -10.749 4.671 -13.287 1.00 95.81 98 PRO A N 1
ATOM 727 C CA . PRO A 1 98 ? -9.765 4.638 -14.366 1.00 95.81 98 PRO A CA 1
ATOM 728 C C . PRO A 1 98 ? -8.370 4.259 -13.860 1.00 95.81 98 PRO A C 1
ATOM 730 O O . PRO A 1 98 ? -7.870 4.842 -12.898 1.00 95.81 98 PRO A O 1
ATOM 733 N N . ALA A 1 99 ? -7.705 3.313 -14.528 1.00 97.06 99 ALA A N 1
ATOM 734 C CA . ALA A 1 99 ? -6.495 2.692 -13.989 1.00 97.06 99 ALA A CA 1
ATOM 735 C C . ALA A 1 99 ? -5.349 3.676 -13.719 1.00 97.06 99 ALA A C 1
ATOM 737 O O . ALA A 1 99 ? -4.654 3.563 -12.711 1.00 97.06 99 ALA A O 1
ATOM 738 N N . THR A 1 100 ? -5.162 4.673 -14.587 1.00 94.81 100 THR A N 1
ATOM 739 C CA . THR A 1 100 ? -4.159 5.723 -14.364 1.00 94.81 100 THR A CA 1
ATOM 740 C C . THR A 1 100 ? -4.473 6.549 -13.122 1.00 94.81 100 THR A C 1
ATOM 742 O O . THR A 1 100 ? -3.564 6.842 -12.356 1.00 94.81 100 THR A O 1
ATOM 745 N N . PHE A 1 101 ? -5.750 6.861 -12.878 1.00 95.88 101 PHE A N 1
ATOM 746 C CA . PHE A 1 101 ? -6.175 7.583 -11.680 1.00 95.88 101 PHE A CA 1
ATOM 747 C C . PHE A 1 101 ? -5.981 6.733 -10.419 1.00 95.88 101 PHE A C 1
ATOM 749 O O . PHE A 1 101 ? -5.428 7.222 -9.441 1.00 95.88 101 PHE A O 1
ATOM 756 N N . ALA A 1 102 ? -6.351 5.448 -10.453 1.00 97.25 102 ALA A N 1
ATOM 757 C CA . ALA A 1 102 ? -6.140 4.529 -9.332 1.00 97.25 102 ALA A CA 1
ATOM 758 C C . ALA A 1 102 ? -4.650 4.400 -8.952 1.00 97.25 102 ALA A C 1
ATOM 760 O O . ALA A 1 102 ? -4.301 4.393 -7.774 1.00 97.25 102 ALA A O 1
ATOM 761 N N . LEU A 1 103 ? -3.758 4.344 -9.947 1.00 97.44 103 LEU A N 1
ATOM 762 C CA . LEU A 1 103 ? -2.310 4.241 -9.734 1.00 97.44 103 LEU A CA 1
ATOM 763 C C . LEU A 1 103 ? -1.649 5.562 -9.325 1.00 97.44 103 LEU A C 1
ATOM 765 O O . LEU A 1 103 ? -0.656 5.541 -8.597 1.00 97.44 103 LEU A O 1
ATOM 769 N N . ASP A 1 104 ? -2.179 6.700 -9.776 1.00 95.81 104 ASP A N 1
ATOM 770 C CA . ASP A 1 104 ? -1.767 8.018 -9.283 1.00 95.81 104 ASP A CA 1
ATOM 771 C C . ASP A 1 104 ? -2.214 8.231 -7.832 1.00 95.81 104 ASP A C 1
ATOM 773 O O . ASP A 1 104 ? -1.462 8.793 -7.037 1.00 95.81 104 ASP A O 1
ATOM 777 N N . ALA A 1 105 ? -3.404 7.740 -7.476 1.00 96.88 105 ALA A N 1
ATOM 778 C CA . ALA A 1 105 ? -3.921 7.772 -6.116 1.00 96.88 105 ALA A CA 1
ATOM 779 C C . ALA A 1 105 ? -3.158 6.837 -5.171 1.00 96.88 105 ALA A C 1
ATOM 781 O O . ALA A 1 105 ? -3.112 7.122 -3.982 1.00 96.88 105 ALA A O 1
ATOM 782 N N . TRP A 1 106 ? -2.560 5.747 -5.663 1.00 98.31 106 TRP A N 1
ATOM 783 C CA . TRP A 1 106 ? -1.792 4.802 -4.848 1.00 98.31 106 TRP A CA 1
ATOM 784 C C . TRP A 1 106 ? -0.406 5.363 -4.482 1.00 98.31 106 TRP A C 1
ATOM 786 O O . TRP A 1 106 ? 0.549 5.325 -5.268 1.00 98.31 106 TRP A O 1
ATOM 796 N N . GLN A 1 107 ? -0.317 5.897 -3.267 1.00 97.62 107 GLN A N 1
ATOM 797 C CA . GLN A 1 107 ? 0.818 6.633 -2.716 1.00 97.62 107 GLN A CA 1
ATOM 798 C C . GLN A 1 107 ? 1.618 5.849 -1.671 1.00 97.62 107 GLN A C 1
ATOM 800 O O . GLN A 1 107 ? 2.734 6.268 -1.370 1.00 97.62 107 GLN A O 1
ATOM 805 N N . GLY A 1 108 ? 1.118 4.714 -1.171 1.00 97.00 108 GLY A N 1
ATOM 806 C CA . GLY A 1 108 ? 1.835 3.841 -0.224 1.00 97.00 108 GLY A CA 1
ATOM 807 C C . GLY A 1 108 ? 3.277 3.531 -0.662 1.00 97.00 108 GLY A C 1
ATOM 808 O O . GLY A 1 108 ? 4.223 3.877 0.050 1.00 97.00 108 GLY A O 1
ATOM 809 N N . PRO A 1 109 ? 3.511 3.069 -1.909 1.00 95.25 109 PRO A N 1
ATOM 810 C CA . PRO A 1 109 ? 4.857 2.810 -2.424 1.00 95.25 109 PRO A CA 1
ATOM 811 C C . PRO A 1 109 ? 5.748 4.050 -2.547 1.00 95.25 109 PRO A C 1
ATOM 813 O O . PRO A 1 109 ? 6.944 3.926 -2.803 1.00 95.25 109 PRO A O 1
ATOM 816 N N . LEU A 1 110 ? 5.178 5.253 -2.443 1.00 92.69 110 LEU A N 1
ATOM 817 C CA . LEU A 1 110 ? 5.897 6.526 -2.467 1.00 92.69 110 LEU A CA 1
ATOM 818 C C . LEU A 1 110 ? 6.218 7.063 -1.067 1.00 92.69 110 LEU A C 1
ATOM 820 O O . LEU A 1 110 ? 6.582 8.233 -0.957 1.00 92.69 110 LEU A O 1
ATOM 824 N N . ASP A 1 111 ? 6.065 6.246 -0.023 1.00 92.12 111 ASP A N 1
ATOM 825 C CA . ASP A 1 111 ? 6.128 6.672 1.379 1.00 92.12 111 ASP A CA 1
ATOM 826 C C . ASP A 1 111 ? 5.087 7.770 1.689 1.00 92.12 111 ASP A C 1
ATOM 828 O O . ASP A 1 111 ? 5.350 8.724 2.431 1.00 92.12 111 ASP A O 1
ATOM 832 N N . GLY A 1 112 ? 3.905 7.668 1.067 1.00 94.12 112 GLY A N 1
ATOM 833 C CA . GLY A 1 112 ? 2.767 8.535 1.354 1.00 94.12 112 GLY A CA 1
ATOM 834 C C . GLY A 1 112 ? 2.360 8.458 2.826 1.00 94.12 112 GLY A C 1
ATOM 835 O O . GLY A 1 112 ? 2.527 7.434 3.480 1.00 94.12 112 GLY A O 1
ATOM 836 N N . LEU A 1 113 ? 1.813 9.555 3.365 1.00 95.81 113 LEU A N 1
ATOM 837 C CA . LEU A 1 113 ? 1.285 9.543 4.735 1.00 95.81 113 LEU A CA 1
ATOM 838 C C . LEU A 1 113 ? 0.121 8.550 4.883 1.00 95.81 113 LEU A C 1
ATOM 840 O O . LEU A 1 113 ? 0.002 7.917 5.931 1.00 95.81 113 LEU A O 1
ATOM 844 N N . GLN A 1 114 ? -0.696 8.463 3.830 1.00 97.81 114 GLN A N 1
ATOM 845 C CA . GLN A 1 114 ? -1.710 7.443 3.613 1.00 97.81 114 GLN A CA 1
ATOM 846 C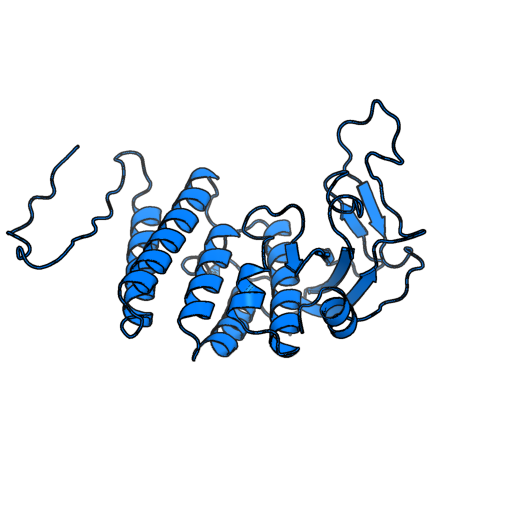 C . GLN A 1 114 ? -1.459 6.715 2.294 1.00 97.81 114 GLN A C 1
ATOM 848 O O . GLN A 1 114 ? -0.877 7.286 1.362 1.00 97.81 114 GLN A O 1
ATOM 853 N N . ASP A 1 115 ? -1.953 5.484 2.203 1.00 98.25 115 ASP A N 1
ATOM 854 C CA . ASP A 1 115 ? -1.701 4.603 1.063 1.00 98.25 115 ASP A CA 1
ATOM 855 C C . ASP A 1 115 ? -2.432 5.015 -0.211 1.00 98.25 115 ASP A C 1
ATOM 857 O O . ASP A 1 115 ? -1.885 4.849 -1.302 1.00 98.25 115 ASP A O 1
ATOM 861 N N . PHE A 1 116 ? -3.639 5.576 -0.100 1.00 98.19 116 PHE A N 1
ATOM 862 C CA . PHE A 1 116 ? -4.376 6.125 -1.236 1.00 98.19 116 PHE A CA 1
ATOM 863 C C . PHE A 1 116 ? -4.814 7.561 -0.977 1.00 98.19 116 PHE A C 1
ATOM 865 O O . PHE A 1 116 ? -5.458 7.842 0.030 1.00 98.19 116 PHE A O 1
ATOM 872 N N . LEU A 1 117 ? -4.524 8.462 -1.915 1.00 96.50 117 LEU A N 1
ATOM 873 C CA . LEU A 1 117 ? -5.009 9.842 -1.918 1.00 96.50 117 LEU A CA 1
ATOM 874 C C . LEU A 1 117 ? -5.993 10.029 -3.074 1.00 96.50 117 LEU A C 1
ATOM 876 O O . LEU A 1 117 ? -5.599 9.997 -4.238 1.00 96.50 117 LEU A O 1
ATOM 880 N N . VAL A 1 118 ? -7.268 10.240 -2.752 1.00 93.00 118 VAL A N 1
ATOM 881 C CA . VAL A 1 118 ? -8.353 10.365 -3.735 1.00 93.00 118 VAL A CA 1
ATOM 882 C C . VAL A 1 118 ? -9.090 11.675 -3.481 1.00 93.00 118 VAL A C 1
ATOM 884 O O . VAL A 1 118 ? -9.645 11.889 -2.402 1.00 93.00 118 VAL A O 1
ATOM 887 N N . GLY A 1 119 ? -9.060 12.578 -4.463 1.00 88.62 119 GLY A N 1
ATOM 888 C CA . GLY A 1 119 ? -9.620 13.919 -4.306 1.00 88.62 119 GLY A CA 1
ATOM 889 C C . GLY A 1 119 ? -8.978 14.669 -3.131 1.00 88.62 119 GLY A C 1
ATOM 890 O O . GLY A 1 119 ? -7.758 14.839 -3.078 1.00 88.62 119 GLY A O 1
ATOM 891 N N . SER A 1 120 ? -9.800 15.135 -2.187 1.00 90.81 120 SER A N 1
ATOM 892 C CA . SER A 1 120 ? -9.340 15.776 -0.944 1.00 90.81 120 SER A CA 1
ATOM 893 C C . SER A 1 120 ? -9.091 14.800 0.208 1.00 90.81 120 SER A C 1
ATOM 895 O O . SER A 1 120 ? -8.514 15.203 1.223 1.00 90.81 120 SER A O 1
ATOM 897 N N . GLY A 1 121 ? -9.539 13.554 0.070 1.00 96.19 121 GLY A N 1
ATOM 898 C CA . GLY A 1 121 ? -9.510 12.556 1.126 1.00 96.19 121 GLY A CA 1
ATOM 899 C C . GLY A 1 121 ? -8.471 11.464 0.904 1.00 96.19 121 GLY A C 1
ATOM 900 O O . GLY A 1 121 ? -7.599 11.567 0.034 1.00 96.19 121 GLY A O 1
ATOM 901 N N . ALA A 1 122 ? -8.545 10.427 1.734 1.00 97.50 122 ALA A N 1
ATOM 902 C CA . ALA A 1 122 ? -7.578 9.341 1.715 1.00 97.50 122 ALA A CA 1
ATOM 903 C C . ALA A 1 122 ? -8.132 8.010 2.243 1.00 97.50 122 ALA A C 1
ATOM 905 O O . ALA A 1 122 ? -9.124 7.972 2.974 1.00 97.50 122 ALA A O 1
ATOM 906 N N . ILE A 1 123 ? -7.440 6.926 1.893 1.00 98.50 123 ILE A N 1
ATOM 907 C CA . ILE A 1 123 ? -7.614 5.592 2.471 1.00 98.50 123 ILE A CA 1
ATOM 908 C C . ILE A 1 123 ? -6.249 5.128 2.991 1.00 98.50 123 ILE A C 1
ATOM 910 O O . ILE A 1 123 ? -5.287 5.060 2.229 1.00 98.50 123 ILE A O 1
ATOM 914 N N . GLU A 1 124 ? -6.175 4.806 4.278 1.00 98.62 124 GLU A N 1
ATOM 915 C CA . GLU A 1 124 ? -5.049 4.101 4.900 1.00 98.62 124 GLU A CA 1
ATOM 916 C C . GLU A 1 124 ? -5.338 2.598 4.878 1.00 98.62 124 GLU A C 1
ATOM 918 O O . GLU A 1 124 ? -6.388 2.158 5.351 1.00 98.62 124 GLU A O 1
ATOM 923 N N . VAL A 1 125 ? -4.424 1.785 4.362 1.00 98.75 125 VAL A N 1
ATOM 924 C CA . VAL A 1 125 ? -4.556 0.330 4.337 1.00 98.75 125 VAL A CA 1
ATOM 925 C C . VAL A 1 125 ? -3.851 -0.262 5.548 1.00 98.75 125 VAL A C 1
ATOM 927 O O . VAL A 1 125 ? -2.680 -0.017 5.827 1.00 98.75 125 VAL A O 1
ATOM 930 N N . LYS A 1 126 ? -4.568 -1.099 6.290 1.00 98.62 126 LYS A N 1
ATOM 931 C CA . LYS A 1 126 ? -4.001 -1.914 7.363 1.00 98.62 126 LYS A CA 1
ATOM 932 C C . LYS A 1 126 ? -4.230 -3.365 7.011 1.00 98.62 126 LYS A C 1
ATOM 934 O O . LYS A 1 126 ? -5.309 -3.724 6.557 1.00 98.62 126 LYS A O 1
ATOM 939 N N . THR A 1 127 ? -3.227 -4.201 7.238 1.00 98.62 127 THR A N 1
ATOM 940 C CA . THR A 1 127 ? -3.291 -5.619 6.880 1.00 98.62 127 THR A CA 1
ATOM 941 C C . THR A 1 127 ? -2.947 -6.464 8.086 1.00 98.62 127 THR A C 1
ATOM 943 O O . THR A 1 127 ? -1.960 -6.190 8.766 1.00 98.62 127 THR A O 1
ATOM 946 N N . THR A 1 128 ? -3.736 -7.504 8.345 1.00 98.19 128 THR A N 1
ATOM 947 C CA . THR A 1 128 ? -3.476 -8.436 9.445 1.00 98.19 128 THR A CA 1
ATOM 948 C C . THR A 1 128 ? -3.416 -9.880 8.965 1.00 98.19 128 THR A C 1
ATOM 950 O O . THR A 1 128 ? -4.149 -10.283 8.061 1.00 98.19 128 THR A O 1
ATOM 953 N N . LEU A 1 129 ? -2.539 -10.654 9.609 1.00 97.62 129 LEU A N 1
ATOM 954 C CA . LEU A 1 129 ? -2.513 -12.120 9.563 1.00 97.62 129 LEU A CA 1
ATOM 955 C C . LEU A 1 129 ? -3.116 -12.746 10.831 1.00 97.62 129 LEU A C 1
ATOM 957 O O . LEU A 1 129 ? -3.061 -13.966 10.997 1.00 97.62 129 LEU A O 1
ATOM 961 N N . SER A 1 130 ? -3.623 -11.927 11.760 1.00 96.38 130 SER A N 1
ATOM 962 C CA . SER A 1 130 ? -4.193 -12.421 13.011 1.00 96.38 130 SER A CA 1
ATOM 963 C C . SER A 1 130 ? -5.445 -13.255 12.744 1.00 96.38 130 SER A C 1
ATOM 965 O O . SER A 1 130 ? -6.314 -12.862 11.969 1.00 96.38 130 SER A O 1
ATOM 967 N N . ALA A 1 131 ? -5.558 -14.394 13.430 1.00 92.12 131 ALA A N 1
ATOM 968 C CA . ALA A 1 131 ? -6.764 -15.220 13.405 1.00 92.12 131 ALA A CA 1
ATOM 969 C C . ALA A 1 131 ? -7.881 -14.671 14.315 1.00 92.12 131 ALA A C 1
ATOM 971 O O . ALA A 1 131 ? -9.023 -15.116 14.217 1.00 92.12 131 ALA A O 1
ATOM 972 N N . SER A 1 132 ? -7.556 -13.738 15.215 1.00 93.56 132 SER A N 1
ATOM 973 C CA . SER A 1 132 ? -8.491 -13.134 16.168 1.00 93.56 132 SER A CA 1
ATOM 974 C C . SER A 1 132 ? -8.229 -11.639 16.323 1.00 93.56 132 SER A C 1
ATOM 976 O O . SER A 1 132 ? -7.083 -11.245 16.559 1.00 93.56 132 SER A O 1
ATOM 978 N N . GLY A 1 133 ? -9.290 -10.837 16.247 1.00 96.12 133 GLY A N 1
ATOM 979 C CA . GLY A 1 133 ? -9.194 -9.378 16.250 1.00 96.12 133 GLY A CA 1
ATOM 980 C C . GLY A 1 133 ? -8.472 -8.833 15.018 1.00 96.12 133 GLY A C 1
ATOM 981 O O . GLY A 1 133 ? -8.006 -9.577 14.146 1.00 96.12 133 GLY A O 1
ATOM 982 N N . PHE A 1 134 ? -8.337 -7.514 14.971 1.00 98.12 134 PHE A N 1
ATOM 983 C CA . PHE A 1 134 ? -7.605 -6.811 13.929 1.00 98.12 134 PHE A CA 1
ATOM 984 C C . PHE A 1 134 ? -6.645 -5.800 14.553 1.00 98.12 134 PHE A C 1
ATOM 986 O O . PHE A 1 134 ? -6.929 -4.604 14.559 1.00 98.12 134 PHE A O 1
ATOM 993 N N . PRO A 1 135 ? -5.489 -6.249 15.068 1.00 97.50 135 PRO A N 1
ATOM 994 C CA . PRO A 1 135 ? -4.464 -5.334 15.543 1.00 97.50 135 PRO A CA 1
ATOM 995 C C . PRO A 1 135 ? -3.893 -4.543 14.358 1.00 97.50 135 PRO A C 1
ATOM 997 O O . PRO A 1 135 ? -3.199 -5.089 13.498 1.00 97.50 135 PRO A O 1
ATOM 1000 N N . ALA A 1 136 ? -4.214 -3.254 14.295 1.00 97.88 136 ALA A N 1
ATOM 1001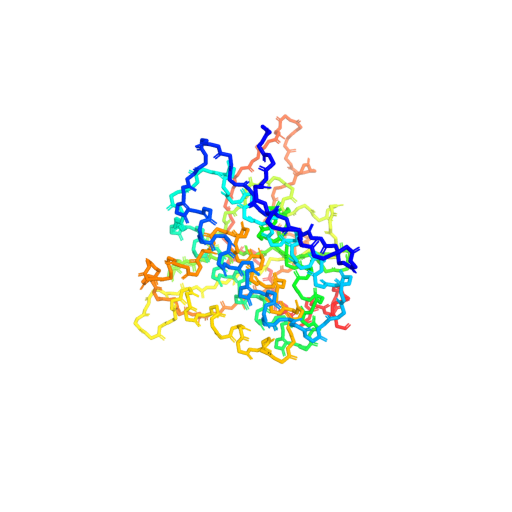 C CA . ALA A 1 136 ? -3.704 -2.315 13.311 1.00 97.88 136 ALA A CA 1
ATOM 1002 C C . ALA A 1 136 ? -2.698 -1.368 13.967 1.00 97.88 136 ALA A C 1
ATOM 1004 O O . ALA A 1 136 ? -3.055 -0.518 14.784 1.00 97.88 136 ALA A O 1
ATOM 1005 N N . THR A 1 137 ? -1.429 -1.478 13.574 1.00 97.81 137 THR A N 1
ATOM 1006 C CA . THR A 1 137 ? -0.405 -0.524 14.007 1.00 97.81 137 THR A CA 1
ATOM 1007 C C . THR A 1 137 ? -0.561 0.800 13.259 1.00 97.81 137 THR A C 1
ATOM 1009 O O . THR A 1 137 ? -0.505 0.854 12.028 1.00 97.81 137 THR A O 1
ATOM 1012 N N . VAL A 1 138 ? -0.689 1.884 14.019 1.00 97.81 138 VAL A N 1
ATOM 1013 C CA . VAL A 1 138 ? -0.626 3.266 13.545 1.00 97.81 138 VAL A CA 1
ATOM 1014 C C . VAL A 1 138 ? 0.746 3.833 13.903 1.00 97.81 138 VAL A C 1
ATOM 1016 O O . VAL A 1 138 ? 1.151 3.879 15.066 1.00 97.81 138 VAL A O 1
ATOM 1019 N N . ASN A 1 139 ? 1.495 4.227 12.880 1.00 96.50 139 ASN A N 1
ATOM 1020 C CA . ASN A 1 139 ? 2.918 4.545 12.959 1.00 96.50 139 ASN A CA 1
ATOM 1021 C C . ASN A 1 139 ? 3.215 5.990 13.357 1.00 96.50 139 ASN A C 1
ATOM 1023 O O . ASN A 1 139 ? 4.359 6.299 13.703 1.00 96.50 139 ASN A O 1
ATOM 1027 N N . SER A 1 140 ? 2.222 6.874 13.276 1.00 97.12 140 SER A N 1
ATOM 1028 C CA . SER A 1 140 ? 2.386 8.283 13.610 1.00 97.12 140 SER A CA 1
ATOM 1029 C C . SER A 1 140 ? 1.064 8.934 14.020 1.00 97.12 140 SER A C 1
ATOM 1031 O O . SER A 1 140 ? -0.011 8.366 13.833 1.00 97.12 140 SER A O 1
ATOM 1033 N N . LEU A 1 141 ? 1.145 10.143 14.579 1.00 96.94 141 LEU A N 1
ATOM 1034 C CA . LEU A 1 141 ? -0.036 10.928 14.959 1.00 96.94 141 LEU A CA 1
ATOM 1035 C C . LEU A 1 141 ? -0.788 11.476 13.741 1.00 96.94 141 LEU A C 1
ATOM 1037 O O . LEU A 1 141 ? -1.933 11.882 13.865 1.00 96.94 141 LEU A O 1
ATOM 1041 N N . GLU A 1 142 ? -0.121 11.540 12.592 1.00 96.44 142 GLU A N 1
ATOM 1042 C CA . GLU A 1 142 ? -0.614 12.160 11.365 1.00 96.44 142 GLU A CA 1
ATOM 1043 C C . GLU A 1 142 ? -1.355 11.167 10.458 1.00 96.44 142 GLU A C 1
ATOM 1045 O O . GLU A 1 142 ? -2.187 11.592 9.664 1.00 96.44 142 GLU A O 1
ATOM 1050 N N . GLN A 1 143 ? -1.074 9.860 10.562 1.00 95.94 143 GLN A N 1
ATOM 1051 C CA . GLN A 1 143 ? -1.659 8.853 9.661 1.00 95.94 143 GLN A CA 1
ATOM 1052 C C . GLN A 1 143 ? -3.189 8.859 9.692 1.00 95.94 143 GLN A C 1
ATOM 1054 O O . GLN A 1 143 ? -3.826 8.789 8.645 1.00 95.94 143 GLN A O 1
ATOM 1059 N N . LEU A 1 144 ? -3.761 8.967 10.895 1.00 96.56 144 LEU A N 1
ATOM 1060 C CA . LEU A 1 144 ? -5.206 8.976 11.121 1.00 96.56 144 LEU A CA 1
ATOM 1061 C C . LEU A 1 144 ? -5.735 10.368 11.503 1.00 96.56 144 LEU A C 1
ATOM 1063 O O . LEU A 1 144 ? -6.776 10.468 12.135 1.00 96.56 144 LEU A O 1
ATOM 1067 N N . ASP A 1 145 ? -5.006 11.437 11.171 1.00 94.88 145 ASP A N 1
ATOM 1068 C CA . ASP A 1 145 ? -5.416 12.812 11.476 1.00 94.88 145 ASP A CA 1
ATOM 1069 C C . ASP A 1 145 ? -6.317 13.368 10.363 1.00 94.88 145 ASP A C 1
ATOM 1071 O O . ASP A 1 145 ? -5.847 13.799 9.305 1.00 94.88 145 ASP A O 1
ATOM 1075 N N . GLU A 1 146 ? -7.626 13.382 10.612 1.00 91.31 146 GLU A N 1
ATOM 1076 C CA . GLU A 1 146 ? -8.639 13.847 9.663 1.00 91.31 146 GLU A CA 1
ATOM 1077 C C . GLU A 1 146 ? -8.543 15.351 9.353 1.00 91.31 146 GLU A C 1
ATOM 1079 O O . GLU A 1 146 ? -9.110 15.825 8.369 1.00 91.31 146 GLU A O 1
ATOM 1084 N N . THR A 1 147 ? -7.796 16.128 10.148 1.00 91.19 147 THR A N 1
ATOM 1085 C CA . THR A 1 147 ? -7.575 17.555 9.857 1.00 91.19 147 THR A CA 1
ATOM 1086 C C . THR A 1 147 ? -6.611 17.765 8.689 1.00 91.19 147 THR A C 1
ATOM 1088 O O . THR A 1 147 ? -6.596 18.837 8.080 1.00 91.19 147 THR A O 1
ATOM 1091 N N . LEU A 1 148 ? -5.816 16.743 8.349 1.00 91.50 148 LEU A N 1
ATOM 1092 C CA . LEU A 1 148 ? -4.895 16.768 7.214 1.00 91.50 148 LEU A CA 1
ATOM 1093 C C . LEU A 1 148 ? -5.582 16.355 5.907 1.00 91.50 148 LEU A C 1
ATOM 1095 O O . LEU A 1 148 ? -5.212 16.850 4.838 1.00 91.50 148 LEU A O 1
ATOM 1099 N N . ARG A 1 149 ? -6.560 15.443 5.984 1.00 90.88 149 ARG A N 1
ATOM 1100 C CA . ARG A 1 149 ? -7.312 14.892 4.846 1.00 90.88 149 ARG A CA 1
ATOM 1101 C C . ARG A 1 149 ? -8.721 14.494 5.270 1.00 90.88 149 ARG A C 1
ATOM 1103 O O . ARG A 1 149 ? -8.886 13.753 6.232 1.00 90.88 149 ARG A O 1
ATOM 1110 N N . GLN A 1 150 ? -9.714 14.909 4.486 1.00 92.69 150 GLN A N 1
ATOM 1111 C CA . GLN A 1 150 ? -11.114 14.563 4.716 1.00 92.69 150 GLN A CA 1
ATOM 1112 C C . GLN A 1 150 ? -11.847 14.337 3.377 1.00 92.69 150 GLN A C 1
ATOM 1114 O O . GLN A 1 150 ? -11.679 15.145 2.452 1.00 92.69 150 GLN A O 1
ATOM 1119 N N . PRO A 1 151 ? -12.683 13.285 3.263 1.00 96.31 151 PRO A N 1
ATOM 1120 C CA . PRO A 1 151 ? -12.884 12.212 4.248 1.00 96.31 151 PRO A CA 1
ATOM 1121 C C . PRO A 1 151 ? -11.667 11.273 4.351 1.00 96.31 151 PRO A C 1
ATOM 1123 O O . PRO A 1 151 ? -10.867 11.184 3.421 1.00 96.31 151 PRO A O 1
ATOM 1126 N N . LEU A 1 152 ? -11.510 10.599 5.491 1.00 97.69 152 LEU A N 1
ATOM 1127 C CA . LEU A 1 152 ? -10.429 9.645 5.746 1.00 97.69 152 LEU A CA 1
ATOM 1128 C C . LEU A 1 152 ? -11.024 8.287 6.116 1.00 97.69 152 LEU A C 1
ATOM 1130 O O . LEU A 1 152 ? -11.927 8.216 6.947 1.00 97.69 152 LEU A O 1
ATOM 1134 N N . TYR A 1 153 ? -10.510 7.221 5.510 1.00 98.38 153 TYR A N 1
ATOM 1135 C CA . TYR A 1 153 ? -10.945 5.849 5.762 1.00 98.38 153 TYR A CA 1
ATOM 1136 C C . TYR A 1 153 ? -9.761 4.954 6.127 1.00 98.38 153 TYR A C 1
ATOM 1138 O O . TYR A 1 153 ? -8.648 5.168 5.649 1.00 98.38 153 TYR A O 1
ATOM 1146 N N . VAL A 1 154 ? -10.014 3.913 6.920 1.00 98.56 154 VAL A N 1
ATOM 1147 C CA . VAL A 1 154 ? -9.103 2.778 7.105 1.00 98.56 154 VAL A CA 1
ATOM 1148 C C . VAL A 1 154 ? -9.679 1.561 6.390 1.00 98.56 154 VAL A C 1
ATOM 1150 O O . VAL A 1 154 ? -10.776 1.112 6.715 1.00 98.56 154 VAL A O 1
ATOM 1153 N N . ALA A 1 155 ? -8.932 1.001 5.440 1.00 98.69 155 ALA A N 1
ATOM 1154 C CA . ALA A 1 155 ? -9.226 -0.285 4.821 1.00 98.69 155 ALA A CA 1
ATOM 1155 C C . ALA A 1 155 ? -8.470 -1.402 5.561 1.00 98.69 155 ALA A C 1
ATOM 1157 O O . ALA A 1 155 ? -7.263 -1.570 5.394 1.00 98.69 155 ALA A O 1
ATOM 1158 N N . GLY A 1 156 ? -9.182 -2.165 6.389 1.00 98.62 156 GLY A N 1
ATOM 1159 C CA . GLY A 1 156 ? -8.658 -3.312 7.126 1.00 98.62 156 GLY A CA 1
ATOM 1160 C C . GLY A 1 156 ? -8.732 -4.604 6.311 1.00 98.62 156 GLY A C 1
ATOM 1161 O O . GLY A 1 156 ? -9.788 -5.236 6.243 1.00 98.62 156 GLY A O 1
ATOM 1162 N N . VAL A 1 157 ? -7.611 -5.022 5.721 1.00 98.81 157 VAL A N 1
ATOM 1163 C CA . VAL A 1 157 ? -7.468 -6.244 4.917 1.00 98.81 157 VAL A CA 1
ATOM 1164 C C . VAL A 1 157 ? -7.080 -7.435 5.798 1.00 98.81 157 VAL A C 1
ATOM 1166 O O . VAL A 1 157 ? -6.037 -7.440 6.455 1.00 98.81 157 VAL A O 1
ATOM 1169 N N . ARG A 1 158 ? -7.905 -8.486 5.794 1.00 98.50 158 ARG A N 1
ATOM 1170 C CA . ARG A 1 158 ? -7.619 -9.750 6.488 1.00 98.50 158 ARG A CA 1
ATOM 1171 C C . ARG A 1 158 ? -7.019 -10.760 5.533 1.00 98.50 158 ARG A C 1
ATOM 1173 O O . ARG A 1 158 ? -7.640 -11.130 4.532 1.00 98.50 158 ARG A O 1
ATOM 1180 N N . LEU A 1 159 ? -5.837 -11.244 5.885 1.00 98.38 159 LEU A N 1
ATOM 1181 C CA . LEU A 1 159 ? -5.149 -12.311 5.182 1.00 98.38 159 LEU A CA 1
ATOM 1182 C C . LEU A 1 159 ? -4.983 -13.518 6.110 1.00 98.38 159 LEU A C 1
ATOM 1184 O O . LEU A 1 159 ? -4.789 -13.378 7.312 1.00 98.38 159 LEU A O 1
ATOM 1188 N N . ALA A 1 160 ? -5.001 -14.714 5.536 1.00 97.56 160 ALA A N 1
ATOM 1189 C CA . ALA A 1 160 ? -4.579 -15.939 6.201 1.00 97.56 160 ALA A CA 1
ATOM 1190 C C . ALA A 1 160 ? -3.467 -16.607 5.387 1.00 97.56 160 ALA A C 1
ATOM 1192 O O . ALA A 1 160 ? -3.458 -16.530 4.158 1.00 97.56 160 ALA A O 1
ATOM 1193 N N . LEU A 1 161 ? -2.530 -17.286 6.049 1.00 97.25 161 LEU A N 1
ATOM 1194 C CA . LEU A 1 161 ? -1.565 -18.129 5.344 1.00 97.25 161 LEU A CA 1
ATOM 1195 C C . LEU A 1 161 ? -2.240 -19.444 4.948 1.00 97.25 161 LEU A C 1
ATOM 1197 O O . LEU A 1 161 ? -2.801 -20.135 5.797 1.00 97.25 161 LEU A O 1
ATOM 1201 N N . GLY A 1 162 ? -2.173 -19.814 3.671 1.00 94.75 162 GLY A N 1
ATOM 1202 C CA . GLY A 1 162 ? -2.813 -21.041 3.205 1.00 94.75 162 GLY A CA 1
ATOM 1203 C C . GLY A 1 162 ? -2.417 -21.441 1.791 1.00 94.75 162 GLY A C 1
ATOM 1204 O O . GLY A 1 162 ? -2.224 -20.594 0.926 1.00 94.75 162 GLY A O 1
ATOM 1205 N N . GLY A 1 163 ? -2.334 -22.751 1.539 1.00 92.88 163 GLY A N 1
ATOM 1206 C CA . GLY A 1 163 ? -1.911 -23.303 0.244 1.00 92.88 163 GLY A CA 1
ATOM 1207 C C . GLY A 1 163 ? -2.801 -22.909 -0.941 1.00 92.88 163 GLY A C 1
ATOM 1208 O O . GLY A 1 163 ? -2.319 -22.859 -2.065 1.00 92.88 163 GLY A O 1
ATOM 1209 N N . ALA A 1 164 ? -4.073 -22.585 -0.686 1.00 93.69 164 ALA A N 1
ATOM 1210 C CA . ALA A 1 164 ? -5.016 -22.092 -1.692 1.00 93.69 164 ALA A CA 1
ATOM 1211 C C . ALA A 1 164 ? -4.869 -20.586 -1.997 1.00 93.69 164 ALA A C 1
ATOM 1213 O O . ALA A 1 164 ? -5.552 -20.075 -2.878 1.00 93.69 164 ALA A O 1
ATOM 1214 N N . GLY A 1 165 ? -4.019 -19.873 -1.252 1.00 96.94 165 GLY A N 1
ATOM 1215 C CA . GLY A 1 165 ? -3.759 -18.452 -1.450 1.00 96.94 165 GLY A CA 1
ATOM 1216 C C . GLY A 1 165 ? -2.834 -18.167 -2.630 1.00 96.94 165 GLY A C 1
ATOM 1217 O O . GLY A 1 165 ? -2.306 -19.080 -3.276 1.00 96.94 165 GLY A O 1
ATOM 1218 N N . MET A 1 166 ? -2.597 -16.879 -2.860 1.00 98.44 166 MET A N 1
ATOM 1219 C CA . MET A 1 166 ? -1.669 -16.385 -3.876 1.00 98.44 166 MET A CA 1
ATOM 1220 C C . MET A 1 166 ? -0.379 -15.888 -3.237 1.00 98.44 166 MET A C 1
ATOM 1222 O O . MET A 1 166 ? -0.391 -15.319 -2.144 1.00 98.44 166 MET A O 1
ATOM 1226 N N . THR A 1 167 ? 0.739 -16.086 -3.922 1.00 98.62 167 THR A N 1
ATOM 1227 C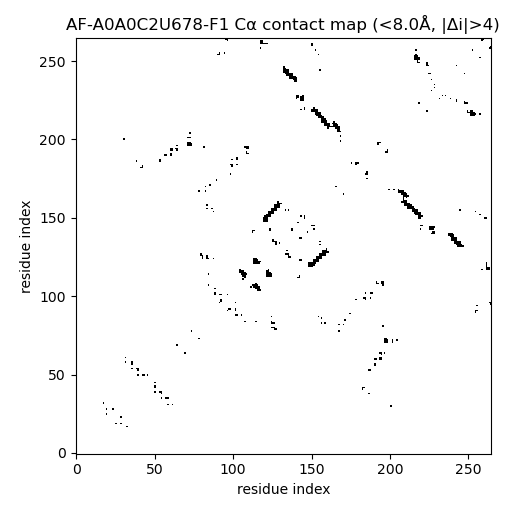 CA . THR A 1 167 ? 1.978 -15.377 -3.603 1.00 98.62 167 THR A CA 1
ATOM 1228 C C . THR A 1 167 ? 1.897 -13.920 -4.046 1.00 98.62 167 THR A C 1
ATOM 1230 O O . THR A 1 167 ? 1.065 -13.550 -4.878 1.00 98.62 167 THR A O 1
ATOM 1233 N N . LEU A 1 168 ? 2.786 -13.080 -3.509 1.00 98.31 168 LEU A N 1
ATOM 1234 C CA . LEU A 1 168 ? 2.936 -11.697 -3.965 1.00 98.31 168 LEU A CA 1
ATOM 1235 C C . LEU A 1 168 ? 3.139 -11.620 -5.502 1.00 98.31 168 LEU A C 1
ATOM 1237 O O . LEU A 1 168 ? 2.368 -10.913 -6.150 1.00 98.31 168 LEU A O 1
ATOM 1241 N N . PRO A 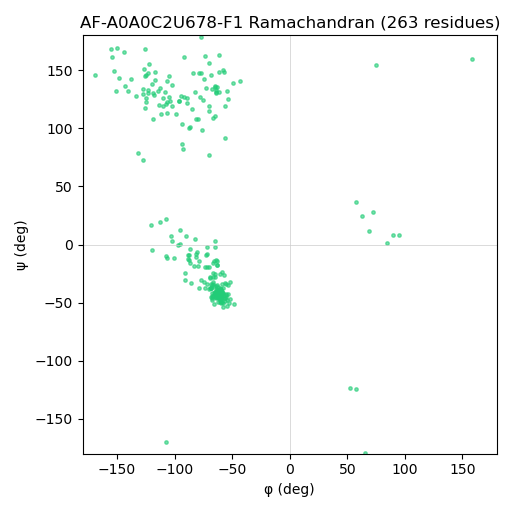1 169 ? 4.065 -12.382 -6.128 1.00 98.31 169 PRO A N 1
ATOM 1242 C CA . PRO A 1 169 ? 4.192 -12.447 -7.584 1.00 98.31 169 PRO A CA 1
ATOM 1243 C C . PRO A 1 169 ? 2.910 -12.854 -8.312 1.00 98.31 169 PRO A C 1
ATOM 1245 O O . PRO A 1 169 ? 2.509 -12.157 -9.241 1.00 98.31 169 PRO A O 1
ATOM 1248 N N . GLU A 1 170 ? 2.238 -13.923 -7.875 1.00 98.56 170 GLU A N 1
ATOM 1249 C CA . GLU A 1 170 ? 1.000 -14.387 -8.517 1.00 98.56 170 GLU A CA 1
ATOM 1250 C C . GLU A 1 170 ? -0.073 -13.287 -8.493 1.00 98.56 170 GLU A C 1
ATOM 1252 O O . GLU A 1 170 ? -0.737 -13.044 -9.499 1.00 98.56 170 GLU A O 1
ATOM 1257 N N . PHE A 1 171 ? -0.203 -12.558 -7.381 1.00 98.62 171 PHE A N 1
ATOM 1258 C CA . PHE A 1 171 ? -1.182 -11.480 -7.285 1.00 98.62 171 PHE A CA 1
ATOM 1259 C C . PHE A 1 171 ? -0.772 -10.222 -8.073 1.00 98.62 171 PHE A C 1
ATOM 1261 O O . PHE A 1 171 ? -1.626 -9.570 -8.676 1.00 98.62 171 PHE A O 1
ATOM 1268 N N . THR A 1 172 ? 0.531 -9.920 -8.182 1.00 98.19 172 THR A N 1
ATOM 1269 C CA . THR A 1 172 ? 1.004 -8.883 -9.120 1.00 98.19 172 THR A CA 1
ATOM 1270 C C . THR A 1 172 ? 0.661 -9.233 -10.569 1.00 98.19 172 THR A C 1
ATOM 1272 O O . THR A 1 172 ? 0.268 -8.343 -11.318 1.00 98.19 172 THR A O 1
ATOM 1275 N N . ASP A 1 173 ? 0.744 -10.509 -10.966 1.00 98.38 173 ASP A N 1
ATOM 1276 C CA . ASP A 1 173 ? 0.389 -10.957 -12.320 1.00 98.38 173 ASP A CA 1
ATOM 1277 C C . ASP A 1 173 ? -1.113 -10.811 -12.604 1.00 98.38 173 ASP A C 1
ATOM 1279 O O . ASP A 1 173 ? -1.490 -10.433 -13.712 1.00 98.38 173 ASP A O 1
ATOM 1283 N N . VAL A 1 174 ? -1.971 -11.001 -11.595 1.00 98.44 174 VAL A N 1
ATOM 1284 C CA . VAL A 1 174 ? -3.410 -10.710 -11.712 1.00 98.44 174 VAL A CA 1
ATOM 1285 C C . VAL A 1 174 ? -3.648 -9.236 -12.054 1.00 98.44 174 VAL A C 1
ATOM 1287 O O . VAL A 1 174 ? -4.443 -8.935 -12.942 1.00 98.44 174 VAL A O 1
ATOM 1290 N N . ILE A 1 175 ? -2.958 -8.305 -11.388 1.00 98.50 175 ILE A N 1
ATOM 1291 C CA . ILE A 1 175 ? -3.101 -6.868 -11.677 1.00 98.50 175 ILE A CA 1
ATOM 1292 C C . ILE A 1 175 ? -2.482 -6.521 -13.038 1.00 98.50 175 ILE A C 1
ATOM 1294 O O . ILE A 1 175 ? -3.072 -5.749 -13.791 1.00 98.50 175 ILE A O 1
ATOM 1298 N N . ARG A 1 176 ? -1.343 -7.122 -13.411 1.00 97.50 176 ARG A N 1
ATOM 1299 C CA . ARG A 1 176 ? -0.762 -6.952 -14.756 1.00 97.50 176 ARG A CA 1
ATOM 1300 C C . ARG A 1 176 ? -1.754 -7.329 -15.849 1.00 97.50 176 ARG A C 1
ATOM 1302 O O . ARG A 1 176 ? -1.884 -6.587 -16.816 1.00 97.50 176 ARG A O 1
ATOM 1309 N N . GLU A 1 177 ? -2.469 -8.438 -15.680 1.00 98.00 177 GLU A N 1
ATOM 1310 C CA . GLU A 1 177 ? -3.459 -8.908 -16.651 1.00 98.00 177 GLU A CA 1
ATOM 1311 C C . GLU A 1 177 ? -4.629 -7.924 -16.804 1.00 98.00 177 GLU A C 1
ATOM 1313 O O . GLU A 1 177 ? -5.075 -7.666 -17.919 1.00 98.00 177 GLU A O 1
ATOM 1318 N N . VAL A 1 178 ? -5.077 -7.301 -15.709 1.00 97.88 178 VAL A N 1
ATOM 1319 C CA . VAL A 1 178 ? -6.094 -6.228 -15.739 1.00 97.88 178 VAL A CA 1
ATOM 1320 C C . VAL A 1 178 ? -5.599 -5.003 -16.517 1.00 97.88 178 VAL A C 1
ATOM 1322 O O . VAL A 1 178 ? -6.377 -4.328 -17.190 1.00 97.88 178 VAL A O 1
ATOM 1325 N N . LEU A 1 179 ? -4.301 -4.707 -16.433 1.00 97.06 179 LEU A N 1
ATOM 1326 C CA . LEU A 1 179 ? -3.677 -3.525 -17.031 1.00 97.06 179 LEU A CA 1
ATOM 1327 C C . LEU A 1 179 ? -3.058 -3.779 -18.415 1.00 97.06 179 LEU A C 1
ATOM 1329 O O . LEU A 1 179 ? -2.505 -2.846 -18.997 1.00 97.06 179 LEU A O 1
ATOM 1333 N N . LYS A 1 180 ? -3.131 -5.003 -18.954 1.00 94.56 180 LYS A N 1
ATOM 1334 C CA . LYS A 1 180 ? -2.373 -5.421 -20.149 1.00 94.56 180 LYS A CA 1
ATOM 1335 C C . LYS A 1 180 ? -2.639 -4.560 -21.387 1.00 94.56 180 LYS A C 1
ATOM 1337 O O . LYS A 1 180 ? -1.712 -4.247 -22.125 1.00 94.56 180 LYS A O 1
ATOM 1342 N N . ASP A 1 181 ? -3.887 -4.124 -21.564 1.00 93.38 181 ASP A N 1
ATOM 1343 C CA . ASP A 1 181 ? -4.329 -3.307 -22.701 1.00 93.38 181 ASP A CA 1
ATOM 1344 C C . ASP A 1 181 ? -4.189 -1.799 -22.416 1.00 93.38 181 ASP A C 1
ATOM 1346 O O . ASP A 1 181 ? -4.630 -0.950 -23.189 1.00 93.38 181 ASP A O 1
ATOM 1350 N N . GLN A 1 182 ? -3.564 -1.445 -21.288 1.00 93.50 182 GLN A N 1
ATOM 1351 C CA . GLN A 1 182 ? -3.313 -0.078 -20.844 1.00 93.50 182 GLN A CA 1
ATOM 1352 C C . GLN A 1 182 ? -1.817 0.099 -20.528 1.00 93.50 182 GLN A C 1
ATOM 1354 O O . GLN A 1 182 ? -1.453 0.240 -19.354 1.00 93.50 182 GLN A O 1
ATOM 1359 N N . PRO A 1 183 ? -0.932 0.155 -21.550 1.00 89.50 183 PRO A N 1
ATOM 1360 C CA . PRO A 1 183 ? 0.526 0.185 -21.364 1.00 89.50 183 PRO A CA 1
ATOM 1361 C C . PRO A 1 183 ? 0.987 1.272 -20.394 1.00 89.50 183 PRO A C 1
ATOM 1363 O O . PRO A 1 183 ? 1.937 1.099 -19.631 1.00 89.50 183 PRO A O 1
ATOM 1366 N N . MET A 1 184 ? 0.259 2.392 -20.373 1.00 88.06 184 MET A N 1
ATOM 1367 C CA . MET A 1 184 ? 0.552 3.484 -19.467 1.00 88.06 184 MET A CA 1
ATOM 1368 C C . MET A 1 184 ? 0.348 3.142 -17.996 1.00 88.06 184 MET A C 1
ATOM 1370 O O . MET A 1 184 ? 1.228 3.388 -17.171 1.00 88.06 184 MET A O 1
ATOM 1374 N N . ALA A 1 185 ? -0.821 2.594 -17.676 1.00 94.38 185 ALA A N 1
ATOM 1375 C CA . ALA A 1 185 ? -1.149 2.179 -16.326 1.00 94.38 185 ALA A CA 1
ATOM 1376 C C . ALA A 1 185 ? -0.222 1.033 -15.899 1.00 94.38 185 ALA A C 1
ATOM 1378 O O . ALA A 1 185 ? 0.356 1.081 -14.818 1.00 94.38 185 ALA A O 1
ATOM 1379 N N . LEU A 1 186 ? 0.035 0.065 -16.782 1.00 94.69 186 LEU A N 1
ATOM 1380 C CA . LEU A 1 186 ? 0.986 -1.011 -16.511 1.00 94.69 186 LEU A CA 1
ATOM 1381 C C . LEU A 1 186 ? 2.389 -0.473 -16.168 1.00 94.69 186 LEU A C 1
ATOM 1383 O O . LEU A 1 186 ? 2.973 -0.862 -15.158 1.00 94.69 186 LEU A O 1
ATOM 1387 N N . GLY A 1 187 ? 2.906 0.487 -16.941 1.00 90.81 187 GLY A N 1
ATOM 1388 C CA . GLY A 1 187 ? 4.193 1.129 -16.662 1.00 90.81 187 GLY A CA 1
ATOM 1389 C C . GLY A 1 187 ? 4.236 1.861 -15.314 1.00 90.81 187 GLY A C 1
ATOM 1390 O O . GLY A 1 187 ? 5.251 1.804 -14.615 1.00 90.81 187 GLY A O 1
ATOM 1391 N N . MET A 1 188 ? 3.140 2.516 -14.916 1.00 93.31 188 MET A N 1
ATOM 1392 C CA . MET A 1 188 ? 3.008 3.161 -13.603 1.00 93.31 188 MET A CA 1
ATOM 1393 C C . MET A 1 188 ? 2.975 2.135 -12.465 1.00 93.31 188 MET A C 1
ATOM 1395 O O . MET A 1 188 ? 3.706 2.298 -11.486 1.00 93.31 188 MET A O 1
ATOM 1399 N N . PHE A 1 189 ? 2.193 1.063 -12.616 1.00 97.00 189 PHE A N 1
ATOM 1400 C CA . PHE A 1 189 ? 2.095 -0.032 -11.651 1.00 97.00 189 PHE A CA 1
ATOM 1401 C C . PHE A 1 189 ? 3.456 -0.675 -11.396 1.00 97.00 189 PHE A C 1
ATOM 1403 O O . PHE A 1 189 ? 3.913 -0.746 -10.258 1.00 97.00 189 PHE A O 1
ATOM 1410 N N . GLU A 1 190 ? 4.169 -1.035 -12.461 1.00 94.19 190 GLU A N 1
ATOM 1411 C CA . GLU A 1 190 ? 5.510 -1.596 -12.342 1.00 94.19 190 GLU A CA 1
ATOM 1412 C C . GLU A 1 190 ? 6.462 -0.627 -11.612 1.00 94.19 190 GLU A C 1
ATOM 1414 O O . GLU A 1 190 ? 7.366 -1.065 -10.904 1.00 94.19 190 GLU A O 1
ATOM 1419 N N . SER A 1 191 ? 6.304 0.695 -11.786 1.00 91.75 191 SER A N 1
ATOM 1420 C CA . SER A 1 191 ? 7.187 1.687 -11.149 1.00 91.75 191 SER A CA 1
ATOM 1421 C C . SER A 1 191 ? 6.882 1.780 -9.660 1.00 91.75 191 SER A C 1
ATOM 1423 O O . SER A 1 191 ? 7.799 1.916 -8.852 1.00 91.75 191 SER A O 1
ATOM 1425 N N . ARG A 1 192 ? 5.600 1.677 -9.291 1.00 95.38 192 ARG A N 1
ATOM 1426 C CA . ARG A 1 192 ? 5.158 1.586 -7.898 1.00 95.38 192 ARG A CA 1
ATOM 1427 C C . ARG A 1 192 ? 5.693 0.321 -7.232 1.00 95.38 192 ARG A C 1
ATOM 1429 O O . ARG A 1 192 ? 6.232 0.432 -6.141 1.00 95.38 192 ARG A O 1
ATOM 1436 N N . LEU A 1 193 ? 5.676 -0.830 -7.905 1.00 95.69 193 LEU A N 1
ATOM 1437 C CA . LEU A 1 193 ? 6.246 -2.068 -7.360 1.00 95.69 193 LEU A CA 1
ATOM 1438 C C . LEU A 1 193 ? 7.742 -1.945 -7.027 1.00 95.69 193 LEU A C 1
ATOM 1440 O O . LEU A 1 193 ? 8.151 -2.305 -5.924 1.00 95.69 193 LEU A O 1
ATOM 1444 N N . VAL A 1 194 ? 8.548 -1.369 -7.928 1.00 93.00 194 VAL A N 1
ATOM 1445 C CA . VAL A 1 194 ? 9.981 -1.137 -7.656 1.00 93.00 194 VAL A CA 1
ATOM 1446 C C . VAL A 1 194 ? 10.168 -0.209 -6.454 1.00 93.00 194 VAL A C 1
ATOM 1448 O O . VAL A 1 194 ? 11.010 -0.476 -5.600 1.00 93.00 194 VAL A O 1
ATOM 1451 N N . ARG A 1 195 ? 9.354 0.848 -6.339 1.00 91.44 195 ARG A N 1
ATOM 1452 C CA . ARG A 1 195 ? 9.407 1.768 -5.191 1.00 91.44 195 ARG A CA 1
ATOM 1453 C C . ARG A 1 195 ? 8.949 1.133 -3.881 1.00 91.44 195 ARG A C 1
ATOM 1455 O O . ARG A 1 195 ? 9.524 1.433 -2.839 1.00 91.44 195 ARG A O 1
ATOM 1462 N N . ALA A 1 196 ? 7.985 0.220 -3.937 1.00 92.88 196 ALA A N 1
ATOM 1463 C CA . ALA A 1 196 ? 7.594 -0.592 -2.792 1.00 92.88 196 ALA A CA 1
ATOM 1464 C C . ALA A 1 196 ? 8.709 -1.559 -2.359 1.00 92.88 196 ALA A C 1
ATOM 1466 O O . ALA A 1 196 ? 8.663 -2.059 -1.245 1.00 92.88 196 ALA A O 1
ATOM 1467 N N . GLY A 1 197 ? 9.715 -1.803 -3.211 1.00 92.44 197 GLY A N 1
ATOM 1468 C CA . GLY A 1 197 ? 10.819 -2.735 -2.974 1.00 92.44 197 GLY A CA 1
ATOM 1469 C C . GLY A 1 197 ? 10.594 -4.128 -3.562 1.00 92.44 197 GLY A C 1
ATOM 1470 O O . GLY A 1 197 ? 11.390 -5.035 -3.325 1.00 92.44 197 GLY A O 1
ATOM 1471 N N . TYR A 1 198 ? 9.538 -4.314 -4.358 1.00 93.50 198 TYR A N 1
ATOM 1472 C CA . TYR A 1 198 ? 9.322 -5.544 -5.108 1.00 93.50 198 TYR A CA 1
ATOM 1473 C C . TYR A 1 198 ? 10.085 -5.505 -6.437 1.00 93.50 198 TYR A C 1
ATOM 1475 O O . TYR A 1 198 ? 9.782 -4.719 -7.336 1.00 93.50 198 TYR A O 1
ATOM 1483 N N . LEU A 1 199 ? 11.050 -6.413 -6.588 1.00 90.88 199 LEU A N 1
ATOM 1484 C CA . LEU A 1 199 ? 11.758 -6.640 -7.843 1.00 90.88 199 LEU A CA 1
ATOM 1485 C C . LEU A 1 199 ? 11.302 -7.945 -8.491 1.00 90.88 199 LEU A C 1
ATOM 1487 O O . LEU A 1 199 ? 11.485 -9.025 -7.929 1.00 90.88 199 LEU A O 1
ATOM 1491 N N . ARG A 1 200 ? 10.810 -7.866 -9.734 1.00 89.50 200 ARG A N 1
ATOM 1492 C CA . ARG A 1 200 ? 10.394 -9.047 -10.513 1.00 89.50 200 ARG A CA 1
ATOM 1493 C C . ARG A 1 200 ? 11.512 -10.084 -10.674 1.00 89.50 200 ARG A C 1
ATOM 1495 O O . ARG A 1 200 ? 11.242 -11.278 -10.697 1.00 89.50 200 ARG A O 1
ATOM 1502 N N . ALA A 1 201 ? 12.767 -9.640 -10.753 1.00 88.12 201 ALA A N 1
ATOM 1503 C CA . ALA A 1 201 ? 13.933 -10.522 -10.849 1.00 88.12 201 ALA A CA 1
ATOM 1504 C C . ALA A 1 201 ? 14.135 -11.420 -9.612 1.00 88.12 201 ALA A C 1
ATOM 1506 O O . ALA A 1 201 ? 14.850 -12.411 -9.700 1.00 88.12 201 ALA A O 1
ATOM 1507 N N . LEU A 1 202 ? 13.506 -11.078 -8.485 1.00 90.56 202 LEU A N 1
ATOM 1508 C CA . LEU A 1 202 ? 13.562 -11.810 -7.220 1.00 90.56 202 LEU A CA 1
ATOM 1509 C C . LEU A 1 202 ? 12.201 -12.433 -6.867 1.00 90.56 202 LEU A C 1
ATOM 1511 O O . LEU A 1 202 ? 11.946 -12.761 -5.709 1.00 90.56 202 LEU A O 1
ATOM 1515 N N . ALA A 1 203 ? 11.307 -12.584 -7.854 1.00 93.44 203 ALA A N 1
ATOM 1516 C CA . ALA A 1 203 ? 9.962 -13.122 -7.660 1.00 93.44 203 ALA A CA 1
ATOM 1517 C C . ALA A 1 203 ? 9.965 -14.513 -6.994 1.00 93.44 203 ALA A C 1
ATOM 1519 O O . ALA A 1 203 ? 9.093 -14.805 -6.182 1.00 93.44 203 ALA A O 1
ATOM 1520 N N . ASP A 1 204 ? 10.975 -15.344 -7.273 1.00 94.81 204 ASP A N 1
ATOM 1521 C CA . ASP A 1 204 ? 11.147 -16.688 -6.707 1.00 94.81 204 ASP A CA 1
ATOM 1522 C C . ASP A 1 204 ? 11.347 -16.702 -5.181 1.00 94.81 204 ASP A C 1
ATOM 1524 O O . ASP A 1 204 ? 11.173 -17.741 -4.545 1.00 94.81 204 ASP A O 1
ATOM 1528 N N . LYS A 1 205 ? 11.700 -15.561 -4.574 1.00 94.81 205 LYS A N 1
ATOM 1529 C CA . LYS A 1 205 ? 11.897 -15.433 -3.121 1.00 94.81 205 LYS A CA 1
ATOM 1530 C C . LYS A 1 205 ? 10.589 -15.293 -2.342 1.00 94.81 205 LYS A C 1
ATOM 1532 O O . LYS A 1 205 ? 10.571 -15.546 -1.137 1.00 94.81 205 LYS A O 1
ATOM 1537 N N . TYR A 1 206 ? 9.497 -14.929 -3.008 1.00 96.44 206 TYR A N 1
ATOM 1538 C CA . TYR A 1 206 ? 8.198 -14.690 -2.383 1.00 96.44 206 TYR A CA 1
ATOM 1539 C C . TYR A 1 206 ? 7.335 -15.953 -2.420 1.00 96.44 206 TYR A C 1
ATOM 1541 O O . TYR A 1 206 ? 6.554 -16.178 -3.342 1.00 96.44 206 TYR A O 1
ATOM 1549 N N . VAL A 1 207 ? 7.503 -16.804 -1.407 1.00 96.75 207 VAL A N 1
ATOM 1550 C CA . VAL A 1 207 ? 6.858 -18.131 -1.336 1.00 96.75 207 VAL A CA 1
ATOM 1551 C C . VAL A 1 207 ? 5.621 -18.177 -0.434 1.00 96.75 207 VAL A C 1
ATOM 1553 O O . VAL A 1 207 ? 4.896 -19.174 -0.434 1.00 96.75 207 VAL A O 1
ATOM 1556 N N . ARG A 1 208 ? 5.377 -17.129 0.366 1.00 97.62 208 ARG A N 1
ATOM 1557 C CA . ARG A 1 208 ? 4.203 -17.052 1.245 1.00 97.62 208 ARG A CA 1
ATOM 1558 C C . ARG A 1 208 ? 2.943 -16.946 0.396 1.00 97.62 208 ARG A C 1
ATOM 1560 O O . ARG A 1 208 ? 2.900 -16.164 -0.543 1.00 97.62 208 ARG A O 1
ATOM 1567 N N . ARG A 1 209 ? 1.923 -17.732 0.740 1.00 98.38 209 ARG A N 1
ATOM 1568 C CA . ARG A 1 209 ? 0.626 -17.730 0.056 1.00 98.38 209 ARG A CA 1
ATOM 1569 C C . ARG A 1 209 ? -0.426 -17.124 0.970 1.00 98.38 209 ARG A C 1
ATOM 1571 O O . ARG A 1 209 ? -0.667 -17.650 2.059 1.00 98.38 209 ARG A O 1
ATOM 1578 N N . PHE A 1 210 ? -1.030 -16.035 0.518 1.00 98.56 210 PHE A N 1
ATOM 1579 C CA . PHE A 1 210 ? -2.022 -15.267 1.252 1.00 98.56 210 PHE A CA 1
ATOM 1580 C C . PHE A 1 210 ? -3.419 -15.546 0.700 1.00 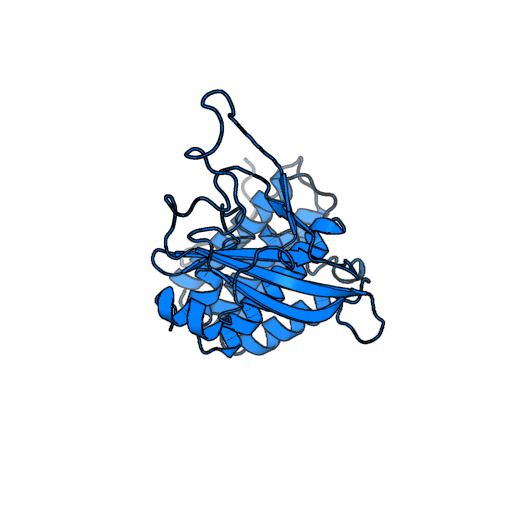98.56 210 PHE A C 1
ATOM 1582 O O . PHE A 1 210 ? -3.673 -15.436 -0.499 1.00 98.56 210 PHE A O 1
ATOM 1589 N N . VAL A 1 211 ? -4.329 -15.925 1.589 1.00 98.38 211 VAL A N 1
ATOM 1590 C CA . VAL A 1 211 ? -5.761 -16.056 1.326 1.00 98.38 211 VAL A CA 1
ATOM 1591 C C . VAL A 1 211 ? -6.434 -14.791 1.838 1.00 98.38 211 VAL A C 1
ATOM 1593 O O . VAL A 1 211 ? -6.465 -14.548 3.046 1.00 98.38 211 VAL A O 1
ATOM 1596 N N . HIS A 1 212 ? -6.972 -13.981 0.929 1.00 97.81 212 HIS A N 1
ATOM 1597 C CA . HIS A 1 212 ? -7.793 -12.832 1.299 1.00 97.81 212 HIS A CA 1
ATOM 1598 C C . HIS A 1 212 ? -9.127 -13.316 1.870 1.00 97.81 212 HIS A C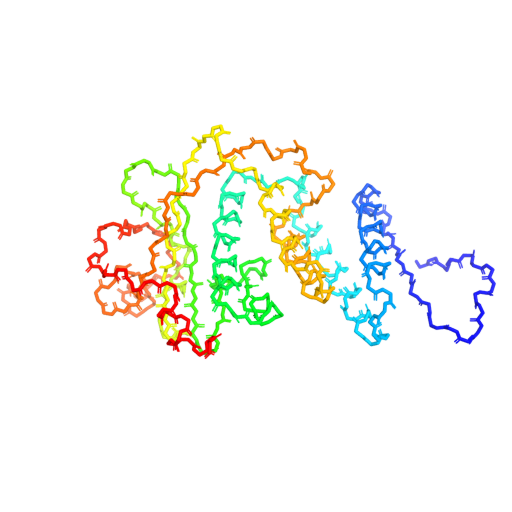 1
ATOM 1600 O O . HIS A 1 212 ? -9.867 -14.034 1.204 1.00 97.81 212 HIS A O 1
ATOM 1606 N N . SER A 1 213 ? -9.394 -12.968 3.129 1.00 95.75 213 SER A N 1
ATOM 1607 C CA . SER A 1 213 ? -10.569 -13.447 3.877 1.00 95.75 213 SER A CA 1
ATOM 1608 C C . SER A 1 213 ? -11.637 -12.368 4.070 1.00 95.75 213 SER A C 1
ATOM 1610 O O . SER A 1 213 ? -12.740 -12.669 4.513 1.00 95.75 213 SER A O 1
ATOM 1612 N N . GLY A 1 214 ? -11.322 -11.112 3.750 1.00 96.62 214 GLY A N 1
ATOM 1613 C CA . GLY A 1 214 ? -12.250 -9.992 3.839 1.00 96.62 214 GLY A CA 1
ATOM 1614 C C . GLY A 1 214 ? -11.533 -8.650 3.923 1.00 96.62 214 GLY A C 1
ATOM 1615 O O . GLY A 1 214 ? -10.357 -8.578 4.288 1.00 96.62 214 GLY A O 1
ATOM 1616 N N . THR A 1 215 ? -12.259 -7.588 3.590 1.00 98.25 215 THR A N 1
ATOM 1617 C CA . THR A 1 215 ? -11.824 -6.198 3.751 1.00 98.25 215 THR A CA 1
ATOM 1618 C C . THR A 1 215 ? -12.964 -5.427 4.394 1.00 98.25 215 THR A C 1
ATOM 1620 O O . THR A 1 215 ? -14.074 -5.494 3.879 1.00 98.25 215 THR A O 1
ATOM 1623 N N . ALA A 1 216 ? -12.683 -4.711 5.481 1.00 98.12 216 ALA A N 1
ATOM 1624 C CA . ALA A 1 216 ? -13.602 -3.732 6.058 1.00 98.12 216 ALA A CA 1
ATOM 1625 C C . ALA A 1 216 ? -13.094 -2.320 5.751 1.00 98.12 216 ALA A C 1
ATOM 1627 O O . ALA A 1 216 ? -11.886 -2.089 5.806 1.00 98.12 216 ALA A O 1
ATOM 1628 N N . VAL A 1 217 ? -13.984 -1.384 5.435 1.00 98.44 217 VAL A N 1
ATOM 1629 C CA . VAL A 1 217 ? -13.652 0.018 5.160 1.00 98.44 217 VAL A CA 1
ATOM 1630 C C . VAL A 1 217 ? -14.366 0.896 6.179 1.00 98.44 217 VAL A C 1
ATOM 1632 O O . VAL A 1 217 ? -15.582 1.054 6.139 1.00 98.44 217 VAL A O 1
ATOM 1635 N N . LEU A 1 218 ? -13.594 1.460 7.104 1.00 98.25 218 LEU A N 1
ATOM 1636 C CA . LEU A 1 218 ? -14.099 2.167 8.279 1.00 98.25 218 LEU A CA 1
ATOM 1637 C C . LEU A 1 218 ? -13.816 3.670 8.150 1.00 98.25 218 LEU A C 1
ATOM 1639 O O . LEU A 1 218 ? -12.654 4.033 7.941 1.00 98.25 218 LEU A O 1
ATOM 1643 N N . PRO A 1 219 ? -14.814 4.564 8.263 1.00 97.69 219 PRO A N 1
ATOM 1644 C CA . PRO A 1 219 ? -14.561 5.999 8.324 1.00 97.69 219 PRO A CA 1
ATOM 1645 C C . PRO A 1 219 ? -13.792 6.373 9.600 1.00 97.69 219 PRO A C 1
ATOM 1647 O O . PRO A 1 219 ? -14.107 5.925 10.702 1.00 97.69 219 PRO A O 1
ATOM 1650 N N . VAL A 1 220 ? -12.782 7.227 9.448 1.00 96.81 220 VAL A N 1
ATOM 1651 C CA . VAL A 1 220 ? -12.006 7.801 10.553 1.00 96.81 220 VAL A CA 1
ATOM 1652 C C . VAL A 1 220 ? -12.640 9.130 10.940 1.00 96.81 220 VAL A C 1
ATOM 1654 O O . VAL A 1 220 ? -12.225 10.201 10.502 1.00 96.81 220 VAL A O 1
ATOM 1657 N N . GLU A 1 221 ? -13.691 9.056 11.745 1.00 92.56 221 GLU A N 1
ATOM 1658 C CA . GLU A 1 221 ? -14.418 10.220 12.246 1.00 92.56 221 GLU A CA 1
ATOM 1659 C C . GLU A 1 221 ? -15.028 9.938 13.622 1.00 92.56 221 GLU A C 1
ATOM 1661 O O . GLU A 1 221 ? -15.020 8.802 14.098 1.00 92.56 221 GLU A O 1
ATOM 1666 N N . GLY A 1 222 ? -15.528 10.984 14.287 1.00 90.44 222 GLY A N 1
ATOM 1667 C CA . GLY A 1 222 ? -16.207 10.855 15.579 1.00 90.44 222 GLY A CA 1
ATOM 1668 C C . GLY A 1 222 ? -15.375 10.077 16.602 1.00 90.44 222 GLY A C 1
ATOM 1669 O O . GLY A 1 222 ? -14.222 10.436 16.864 1.00 90.44 222 GLY A O 1
ATOM 1670 N N . ASP A 1 223 ? -15.960 9.000 17.124 1.00 89.25 223 ASP A N 1
ATOM 1671 C CA . ASP A 1 223 ? -15.398 8.154 18.181 1.00 89.25 223 ASP A CA 1
ATOM 1672 C C . ASP A 1 223 ? -14.390 7.101 17.681 1.00 89.25 223 ASP A C 1
ATOM 1674 O O . ASP A 1 223 ? -13.900 6.309 18.487 1.00 89.25 223 ASP A O 1
ATOM 1678 N N . PHE A 1 224 ? -14.031 7.091 16.385 1.00 95.56 224 PHE A N 1
ATOM 1679 C CA . PHE A 1 224 ? -13.013 6.168 15.873 1.00 95.56 224 PHE A CA 1
ATOM 1680 C C . PHE A 1 224 ? -11.716 6.296 16.700 1.00 95.56 224 PHE A C 1
ATOM 1682 O O . PHE A 1 224 ? -11.165 7.405 16.800 1.00 95.56 224 PHE A O 1
ATOM 1689 N N . PRO A 1 225 ? -11.189 5.195 17.273 1.00 94.50 225 PRO A N 1
ATOM 1690 C CA . PRO A 1 225 ? -10.024 5.233 18.150 1.00 94.50 225 PRO A CA 1
ATOM 1691 C C . PRO A 1 225 ? -8.772 5.692 17.396 1.00 94.50 225 PRO A C 1
ATOM 1693 O O . PRO A 1 225 ? -8.230 4.983 16.551 1.00 94.50 225 PRO A O 1
ATOM 1696 N N . ARG A 1 226 ? -8.287 6.892 17.723 1.00 95.88 226 ARG A N 1
ATOM 1697 C CA . ARG A 1 226 ? -7.087 7.479 17.117 1.00 95.88 226 ARG A CA 1
ATOM 1698 C C . ARG A 1 226 ? -6.394 8.456 18.052 1.00 95.88 226 ARG A C 1
ATOM 1700 O O . ARG A 1 226 ? -7.035 9.152 18.838 1.00 95.88 226 ARG A O 1
ATOM 1707 N N . LEU A 1 227 ? -5.077 8.543 17.922 1.00 96.81 227 LEU A N 1
ATOM 1708 C CA . LEU A 1 227 ? -4.253 9.594 18.506 1.00 96.81 227 LEU A CA 1
ATOM 1709 C C . LEU A 1 227 ? -3.846 10.577 17.408 1.00 96.81 227 LEU A C 1
ATOM 1711 O O . LEU A 1 227 ? -3.207 10.178 16.435 1.00 96.81 227 LEU A O 1
ATOM 1715 N N . THR A 1 228 ? -4.178 11.851 17.600 1.00 95.44 228 THR A N 1
ATOM 1716 C CA . THR A 1 228 ? -3.818 12.981 16.734 1.00 95.44 228 THR A CA 1
ATOM 1717 C C . THR A 1 228 ? -3.133 14.060 17.563 1.00 95.44 228 THR A C 1
ATOM 1719 O O . THR A 1 228 ? -3.184 14.046 18.795 1.00 95.44 228 THR A O 1
ATOM 1722 N N . ARG A 1 229 ? -2.520 15.061 16.918 1.00 93.25 229 ARG A N 1
ATOM 1723 C CA . ARG A 1 229 ? -1.925 16.196 17.655 1.00 93.25 229 ARG A CA 1
ATOM 1724 C C . ARG A 1 229 ? -2.931 16.962 18.513 1.00 93.25 229 ARG A C 1
ATOM 1726 O O . ARG A 1 229 ? -2.524 17.616 19.468 1.00 93.25 229 ARG A O 1
ATOM 1733 N N . MET A 1 230 ? -4.215 16.881 18.174 1.00 91.69 230 MET A N 1
ATOM 1734 C CA . MET A 1 230 ? -5.282 17.605 18.858 1.00 91.69 230 MET A CA 1
ATOM 1735 C C . MET A 1 230 ? -5.781 16.901 20.124 1.00 91.69 230 MET A C 1
ATOM 1737 O O . MET A 1 230 ? -6.398 17.558 20.958 1.00 91.69 230 MET A O 1
ATOM 1741 N N . ASN A 1 231 ? -5.521 15.597 20.289 1.00 94.56 231 ASN A N 1
ATOM 1742 C CA . ASN A 1 231 ? -6.034 14.818 21.423 1.00 94.56 231 ASN A CA 1
ATOM 1743 C C . ASN A 1 231 ? -4.948 14.181 22.313 1.00 94.56 231 ASN A C 1
ATOM 1745 O O . ASN A 1 231 ? -5.267 13.636 23.369 1.00 94.56 231 ASN A O 1
ATOM 1749 N N . VAL A 1 232 ? -3.670 14.293 21.940 1.00 96.44 232 VAL A N 1
ATOM 1750 C CA . VAL A 1 232 ? -2.536 13.942 22.809 1.00 96.44 232 VAL A CA 1
ATOM 1751 C C . VAL A 1 232 ? -2.043 15.149 23.612 1.00 96.44 232 VAL A C 1
ATOM 1753 O O . VAL A 1 232 ? -2.297 16.302 23.273 1.00 96.44 232 VAL A O 1
ATOM 1756 N N . GLY A 1 233 ? -1.296 14.900 24.692 1.00 96.50 233 GLY A N 1
ATOM 1757 C CA . GLY A 1 233 ? -0.693 15.978 25.481 1.00 96.50 233 GLY A CA 1
ATOM 1758 C C . GLY A 1 233 ? 0.304 16.822 24.661 1.00 96.50 233 GLY A C 1
ATOM 1759 O O . GLY A 1 233 ? 1.020 16.270 23.825 1.00 96.50 233 GLY A O 1
ATOM 1760 N N . PRO A 1 234 ? 0.451 18.134 24.938 1.00 92.31 234 PRO A N 1
ATOM 1761 C CA . PRO A 1 234 ? 1.231 19.068 24.107 1.00 92.31 234 PRO A CA 1
ATOM 1762 C C . PRO A 1 234 ? 2.738 18.755 24.012 1.00 92.31 234 PRO A C 1
ATOM 1764 O O . PRO A 1 234 ? 3.431 19.295 23.154 1.00 92.31 234 PRO A O 1
ATOM 1767 N N . GLY A 1 235 ? 3.266 17.888 24.884 1.00 95.81 235 GLY A N 1
ATOM 1768 C CA . GLY A 1 235 ? 4.650 17.405 24.828 1.00 95.81 235 GLY A CA 1
ATOM 1769 C C . GLY A 1 235 ? 4.861 16.162 23.953 1.00 95.81 235 GLY A C 1
ATOM 1770 O O . GLY A 1 235 ? 6.005 15.773 23.712 1.00 95.81 235 GLY A O 1
ATOM 1771 N N . VAL A 1 236 ? 3.789 15.519 23.478 1.00 97.06 236 VAL A N 1
ATOM 1772 C CA . VAL A 1 236 ? 3.874 14.299 22.669 1.00 97.06 236 VAL A CA 1
ATOM 1773 C C . VAL A 1 236 ? 4.203 14.678 21.227 1.00 97.06 236 VAL A C 1
ATOM 1775 O O . VAL A 1 236 ? 3.381 15.224 20.500 1.00 97.06 236 VAL A O 1
ATOM 1778 N N . ARG A 1 237 ? 5.437 14.388 20.801 1.00 94.06 237 ARG A N 1
ATOM 1779 C CA . ARG A 1 237 ? 5.911 14.709 19.441 1.00 94.06 237 ARG A CA 1
ATOM 1780 C C . ARG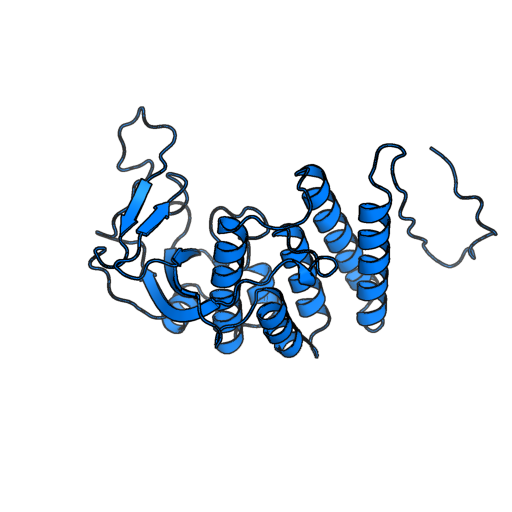 A 1 237 ? 5.675 13.594 18.428 1.00 94.06 237 ARG A C 1
ATOM 1782 O O . ARG A 1 237 ? 5.557 13.879 17.242 1.00 94.06 237 ARG A O 1
ATOM 1789 N N . LYS A 1 238 ? 5.693 12.341 18.881 1.00 95.31 238 LYS A N 1
ATOM 1790 C CA . LYS A 1 238 ? 5.502 11.132 18.073 1.00 95.31 238 LYS A CA 1
ATOM 1791 C C . LYS A 1 238 ? 4.830 10.074 18.937 1.00 95.31 238 LYS A C 1
ATOM 1793 O O . LYS A 1 238 ? 5.168 9.955 20.114 1.00 95.31 238 LYS A O 1
ATOM 1798 N N . ALA A 1 239 ? 3.943 9.295 18.338 1.00 96.50 239 ALA A N 1
ATOM 1799 C CA . ALA A 1 239 ? 3.379 8.097 18.935 1.00 96.50 239 ALA A CA 1
ATOM 1800 C C . ALA A 1 239 ? 3.319 7.001 17.872 1.00 96.50 239 ALA A C 1
ATOM 1802 O O . ALA A 1 239 ? 3.025 7.282 16.713 1.00 96.50 239 ALA A O 1
ATOM 1803 N N . ARG A 1 240 ? 3.591 5.769 18.294 1.00 97.25 240 ARG A N 1
ATOM 1804 C CA . ARG A 1 240 ? 3.192 4.553 17.592 1.00 97.25 240 ARG A CA 1
ATOM 1805 C C . ARG A 1 240 ? 2.261 3.819 18.545 1.00 97.25 240 ARG A C 1
ATOM 1807 O O . ARG A 1 240 ? 2.606 3.661 19.715 1.00 97.25 240 ARG A O 1
ATOM 1814 N N . TYR A 1 241 ? 1.095 3.430 18.065 1.00 97.25 241 TYR A N 1
ATOM 1815 C CA . TYR A 1 241 ? 0.073 2.770 18.868 1.00 97.25 241 TYR A CA 1
ATOM 1816 C C . TYR A 1 241 ? -0.648 1.727 18.026 1.00 97.25 241 TYR A C 1
ATOM 1818 O O . TYR A 1 241 ? -0.504 1.694 16.805 1.00 97.25 241 TYR A O 1
ATOM 1826 N N . GLU A 1 242 ? -1.390 0.856 18.690 1.00 97.31 242 GLU A N 1
ATOM 1827 C CA . GLU A 1 242 ? -2.195 -0.167 18.042 1.00 97.31 242 GLU A CA 1
ATOM 1828 C C . GLU A 1 242 ? -3.666 0.076 18.355 1.00 97.31 242 GLU A C 1
ATOM 1830 O O . GLU A 1 242 ? -4.021 0.482 19.464 1.00 97.31 242 GLU A O 1
ATOM 1835 N N . VAL A 1 243 ? -4.503 -0.157 17.353 1.00 96.75 243 VAL A N 1
ATOM 1836 C CA . VAL A 1 243 ? -5.957 -0.123 17.448 1.00 96.75 243 VAL A CA 1
ATOM 1837 C C . VAL A 1 243 ? -6.467 -1.479 17.000 1.00 96.75 243 VAL A C 1
ATOM 1839 O O . VAL A 1 243 ? -6.084 -1.938 15.927 1.00 96.75 243 VAL A O 1
ATOM 1842 N N . ASP A 1 244 ? -7.346 -2.103 17.781 1.00 97.50 244 ASP A N 1
ATOM 1843 C CA . ASP A 1 244 ? -8.098 -3.250 17.281 1.00 97.50 244 ASP A CA 1
ATOM 1844 C C . ASP A 1 244 ? -9.297 -2.748 16.466 1.00 97.50 244 ASP A C 1
ATOM 1846 O O . ASP A 1 244 ? -10.246 -2.198 17.033 1.00 97.50 244 ASP A O 1
ATOM 1850 N N . LEU A 1 245 ? -9.252 -2.896 15.138 1.00 97.19 245 LEU A N 1
ATOM 1851 C CA . LEU A 1 245 ? -10.331 -2.405 14.272 1.00 97.19 245 LEU A CA 1
ATOM 1852 C C . LEU A 1 245 ? -11.655 -3.141 14.517 1.00 97.19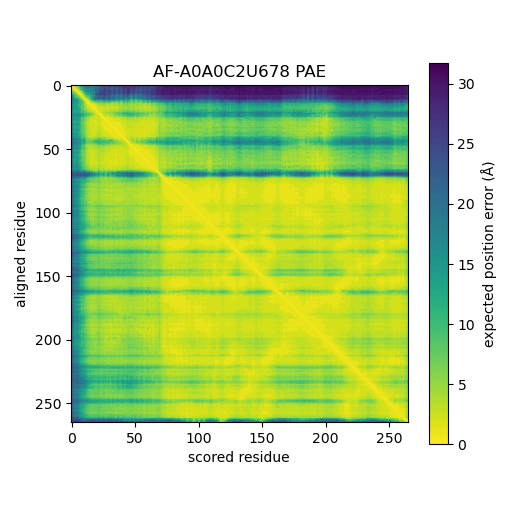 245 LEU A C 1
ATOM 1854 O O . LEU A 1 245 ? -12.708 -2.536 14.318 1.00 97.19 245 LEU A O 1
ATOM 1858 N N . ASP A 1 246 ? -11.624 -4.385 15.012 1.00 96.19 246 ASP A N 1
ATOM 1859 C CA . ASP A 1 246 ? -12.842 -5.122 15.385 1.00 96.19 246 ASP A CA 1
ATOM 1860 C C . ASP A 1 246 ? -13.521 -4.549 16.633 1.00 96.19 246 ASP A C 1
ATOM 1862 O O . ASP A 1 246 ? -14.710 -4.772 16.857 1.00 96.19 246 ASP A O 1
ATOM 1866 N N . LEU A 1 247 ? -12.785 -3.775 17.432 1.00 95.94 247 LEU A N 1
ATOM 1867 C CA . LEU A 1 247 ? -13.290 -3.098 18.625 1.00 95.94 247 LEU A CA 1
ATOM 1868 C C . LEU A 1 247 ? -13.532 -1.600 18.395 1.00 95.94 247 LEU A C 1
ATOM 1870 O O . LEU A 1 247 ? -13.823 -0.880 19.348 1.00 95.94 247 LEU A O 1
ATOM 1874 N N . SER A 1 248 ? -13.419 -1.120 17.151 1.00 92.56 248 SER A N 1
ATOM 1875 C CA . SER A 1 248 ? -13.575 0.304 16.821 1.00 92.56 248 SER A CA 1
ATOM 1876 C C . SER A 1 248 ? -14.997 0.832 17.034 1.00 92.56 248 SER A C 1
ATOM 1878 O O . SER A 1 248 ? -15.169 2.030 17.235 1.00 92.56 248 SER A O 1
ATOM 1880 N N . GLY A 1 249 ? -16.009 -0.045 16.994 1.00 89.31 249 GLY A N 1
ATOM 1881 C CA . GLY A 1 249 ? -17.421 0.338 17.098 1.00 89.31 249 GLY A CA 1
ATOM 1882 C C . GLY A 1 249 ? -17.952 1.109 15.885 1.00 89.31 249 GLY A C 1
ATOM 1883 O O . GLY A 1 249 ? -19.040 1.672 15.964 1.00 89.31 249 GLY A O 1
ATOM 1884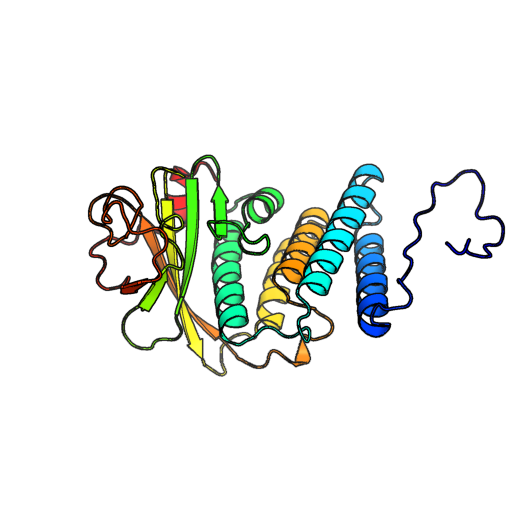 N N . VAL A 1 250 ? -17.189 1.146 14.788 1.00 93.62 250 VAL A N 1
ATOM 1885 C CA . VAL A 1 250 ? -17.541 1.830 13.541 1.00 93.62 250 VAL A CA 1
ATOM 1886 C C . VAL A 1 250 ? -18.009 0.810 12.507 1.00 93.62 250 VAL A C 1
ATOM 1888 O O . VAL A 1 250 ? -17.409 -0.255 12.364 1.00 93.62 250 VAL A O 1
ATOM 1891 N N . ASP A 1 251 ? -19.076 1.144 11.783 1.00 95.00 251 ASP A N 1
ATOM 1892 C CA . ASP A 1 251 ? -19.630 0.284 10.740 1.00 95.00 251 ASP A CA 1
ATOM 1893 C C . ASP A 1 251 ? -18.757 0.279 9.475 1.00 95.00 251 ASP A C 1
ATOM 1895 O O . ASP A 1 251 ? -18.219 1.306 9.049 1.00 95.00 251 ASP A O 1
ATOM 1899 N N . ASP A 1 252 ? -18.659 -0.891 8.842 1.00 97.25 252 ASP A N 1
ATOM 1900 C CA . ASP A 1 252 ? -18.069 -1.037 7.512 1.00 97.25 252 ASP A CA 1
ATOM 1901 C C . ASP A 1 252 ? -18.985 -0.409 6.457 1.00 97.25 252 ASP A C 1
ATOM 1903 O O . ASP A 1 252 ? -20.097 -0.885 6.214 1.00 97.25 252 ASP A O 1
ATOM 1907 N N . VAL A 1 253 ? -18.509 0.656 5.810 1.00 97.62 253 VAL A N 1
ATOM 1908 C CA . VAL A 1 253 ? -19.255 1.343 4.745 1.00 97.62 253 VAL A CA 1
ATOM 1909 C C . VAL A 1 253 ? -19.009 0.732 3.364 1.00 97.62 253 VAL A C 1
ATOM 1911 O O . VAL A 1 253 ? -19.739 1.026 2.417 1.00 97.62 253 VAL A O 1
ATOM 1914 N N . GLY A 1 254 ? -17.991 -0.119 3.231 1.00 97.31 254 GLY A N 1
ATOM 1915 C CA . GLY A 1 254 ? -17.553 -0.688 1.965 1.00 97.31 254 GLY A CA 1
ATOM 1916 C C . GLY A 1 254 ? -16.771 0.286 1.073 1.00 97.31 254 GLY A C 1
ATOM 1917 O O . GLY A 1 254 ? -16.912 1.510 1.123 1.00 97.31 254 GLY A O 1
ATOM 1918 N N . LEU A 1 255 ? -15.929 -0.280 0.203 1.00 96.44 255 LEU A N 1
ATOM 1919 C CA . LEU A 1 255 ? -15.008 0.497 -0.634 1.00 96.44 255 LEU A CA 1
ATOM 1920 C C . LEU A 1 255 ? -15.725 1.390 -1.652 1.00 96.44 255 LEU A C 1
ATOM 1922 O O . LEU A 1 255 ? -15.320 2.530 -1.847 1.00 96.44 255 LEU A O 1
ATOM 1926 N N . VAL A 1 256 ? -16.785 0.888 -2.290 1.00 95.44 256 VAL A N 1
ATOM 1927 C CA . VAL A 1 256 ? -17.540 1.646 -3.301 1.00 95.44 256 VAL A CA 1
ATOM 1928 C C . VAL A 1 256 ? -18.107 2.923 -2.678 1.00 95.44 256 VAL A C 1
ATOM 1930 O O . VAL A 1 256 ? -17.854 4.009 -3.185 1.00 95.44 256 VAL A O 1
ATOM 1933 N N . HIS A 1 257 ? -18.759 2.824 -1.516 1.00 96.06 257 HIS A N 1
ATOM 1934 C CA . HIS A 1 257 ? -19.274 4.000 -0.815 1.00 96.06 257 HIS A CA 1
ATOM 1935 C C . HIS A 1 257 ? -18.166 5.000 -0.456 1.00 96.06 257 HIS A C 1
ATOM 1937 O O . HIS A 1 257 ? -18.325 6.206 -0.652 1.00 96.06 257 HIS A O 1
ATOM 1943 N N . ALA A 1 258 ? -17.025 4.512 0.042 1.00 96.31 258 ALA A N 1
ATOM 1944 C CA . ALA A 1 258 ? -15.886 5.370 0.353 1.00 96.31 258 ALA A CA 1
ATOM 1945 C C . ALA A 1 258 ? -15.369 6.105 -0.897 1.00 96.31 258 ALA A C 1
ATOM 1947 O O . ALA A 1 258 ? -15.128 7.310 -0.844 1.00 96.31 258 ALA A O 1
ATOM 1948 N N . LEU A 1 259 ? -15.261 5.422 -2.042 1.00 94.75 259 LEU A N 1
ATOM 1949 C CA . LEU A 1 259 ? -14.828 6.027 -3.305 1.00 94.75 259 LEU A CA 1
ATOM 1950 C C . LEU A 1 259 ? -15.796 7.111 -3.805 1.00 94.75 259 LEU A C 1
ATOM 1952 O O . LEU A 1 259 ? -15.326 8.159 -4.249 1.00 94.75 259 LEU A O 1
ATOM 1956 N N . GLU A 1 260 ? -17.115 6.923 -3.672 1.00 93.31 260 GLU A N 1
ATOM 1957 C CA . GLU A 1 260 ? -18.108 7.968 -3.995 1.00 93.31 260 GLU A CA 1
ATOM 1958 C C . GLU A 1 260 ? -17.883 9.226 -3.148 1.00 93.31 260 GLU A C 1
ATOM 1960 O O . GLU A 1 260 ? -17.889 10.347 -3.657 1.00 93.31 260 GLU A O 1
ATOM 1965 N N . LYS A 1 261 ? -17.638 9.052 -1.843 1.00 93.75 261 LYS A N 1
ATOM 1966 C CA . LYS A 1 261 ? -17.387 10.165 -0.913 1.00 93.75 261 LYS A CA 1
ATOM 1967 C C . LYS A 1 261 ? -16.057 10.870 -1.159 1.00 93.75 261 LYS A C 1
ATOM 1969 O O . LYS A 1 261 ? -15.949 12.063 -0.883 1.00 93.75 261 LYS A O 1
ATOM 1974 N N . LEU A 1 262 ? -15.065 10.153 -1.677 1.00 91.56 262 LEU A N 1
ATOM 1975 C CA . LEU A 1 262 ? -13.751 10.690 -2.027 1.00 91.56 262 LEU A CA 1
ATOM 1976 C C . LEU A 1 262 ? -13.729 11.399 -3.394 1.00 91.56 262 LEU A C 1
ATOM 1978 O O . LEU A 1 262 ? -12.743 12.063 -3.717 1.00 91.56 262 LEU A O 1
ATOM 1982 N N . GLY A 1 263 ? -14.792 11.273 -4.197 1.00 82.06 263 GLY A N 1
ATOM 1983 C CA . GLY A 1 263 ? -14.829 11.763 -5.579 1.00 82.06 263 GLY A CA 1
ATOM 1984 C C . GLY A 1 263 ? -13.981 10.920 -6.537 1.00 82.06 263 GLY A C 1
ATOM 1985 O O . GLY A 1 263 ? -13.431 11.450 -7.501 1.00 82.06 263 GLY A O 1
ATOM 1986 N N . GLY A 1 264 ? -13.810 9.631 -6.228 1.00 64.75 264 GLY A N 1
ATOM 1987 C CA . GLY A 1 264 ? -13.054 8.673 -7.038 1.00 64.75 264 GLY A CA 1
ATOM 1988 C C . GLY A 1 264 ? -13.870 7.964 -8.122 1.00 64.75 264 GLY A C 1
ATOM 1989 O O . GLY A 1 264 ? -13.271 7.268 -8.939 1.00 64.75 264 GLY A O 1
ATOM 1990 N N . MET A 1 265 ? -15.198 8.131 -8.127 1.00 61.53 265 MET A N 1
ATOM 1991 C CA . MET A 1 265 ? -16.137 7.618 -9.136 1.00 61.53 265 MET A CA 1
ATOM 1992 C C . MET A 1 265 ? -16.955 8.746 -9.759 1.00 61.53 265 MET A C 1
ATOM 1994 O O . MET A 1 265 ? -17.243 9.727 -9.035 1.00 61.53 265 MET A O 1
#

InterPro domains:
  IPR025534 Putative PD-(D/E)XK family member (DUF4420) [PF14390] (12-246)

Organism: NCBI:txid272627

Sequence (265 aa):
MAKPSGEALGASHAWLALSRKAAGGIDLFAMMAGDVVRLLEGCADVGEERLFQLFLSRIRAWQDFMERGQDGVLGQEAEVGLFGEMVVLKSVLDAGVPATFALDAWQGPLDGLQDFLVGSGAIEVKTTLSASGFPATVNSLEQLDETLRQPLYVAGVRLALGGAGMTLPEFTDVIREVLKDQPMALGMFESRLVRAGYLRALADKYVRRFVHSGTAVLPVEGDFPRLTRMNVGPGVRKARYEVDLDLSGVDDVGLVHALEKLGGM